Protein AF-A0A1B6CSG5-F1 (afdb_monomer_lite)

Structure (mmCIF, N/CA/C/O backbone):
data_AF-A0A1B6CSG5-F1
#
_entry.id   AF-A0A1B6CSG5-F1
#
loop_
_atom_site.group_PDB
_atom_site.id
_atom_site.type_symbol
_atom_site.label_atom_id
_atom_site.label_alt_id
_atom_site.label_comp_id
_atom_site.label_asym_id
_atom_site.label_entity_id
_atom_site.label_seq_id
_atom_site.pdbx_PDB_ins_code
_atom_site.Cartn_x
_atom_site.Cartn_y
_atom_site.Cartn_z
_atom_site.occupancy
_atom_site.B_iso_or_equiv
_atom_site.auth_seq_id
_atom_site.auth_comp_id
_atom_site.auth_asym_id
_atom_site.auth_atom_id
_atom_site.pdbx_PDB_model_num
ATOM 1 N N . LEU A 1 1 ? -42.924 -0.378 -16.165 1.00 35.53 1 LEU A N 1
ATOM 2 C CA . LEU A 1 1 ? -42.083 -1.586 -16.013 1.00 35.53 1 LEU A CA 1
ATOM 3 C C . LEU A 1 1 ? -40.912 -1.230 -15.110 1.00 35.53 1 LEU A C 1
ATOM 5 O O . LEU A 1 1 ? -39.925 -0.682 -15.576 1.00 35.53 1 LEU A O 1
ATOM 9 N N . LEU A 1 2 ? -41.091 -1.427 -13.805 1.00 28.72 2 LEU A N 1
ATOM 10 C CA . LEU A 1 2 ? -40.048 -1.271 -12.794 1.00 28.72 2 LEU A CA 1
ATOM 11 C C . LEU A 1 2 ? -39.555 -2.677 -12.466 1.00 28.72 2 LEU A C 1
ATOM 13 O O . LEU A 1 2 ? -40.340 -3.496 -11.995 1.00 28.72 2 LEU A O 1
ATOM 17 N N . VAL A 1 3 ? -38.291 -2.970 -12.762 1.00 35.72 3 VAL A N 1
ATOM 18 C CA . VAL A 1 3 ? -37.665 -4.233 -12.368 1.00 35.72 3 VAL A CA 1
ATOM 19 C C . VAL A 1 3 ? -36.902 -3.965 -11.077 1.00 35.72 3 VAL A C 1
ATOM 21 O O . VAL A 1 3 ? -35.859 -3.317 -11.080 1.00 35.72 3 VAL A O 1
ATOM 24 N N . GLN A 1 4 ? -37.469 -4.410 -9.960 1.00 33.00 4 GLN A N 1
ATOM 25 C CA . GLN A 1 4 ? -36.813 -4.403 -8.661 1.00 33.00 4 GLN A CA 1
ATOM 26 C C . GLN A 1 4 ? -35.891 -5.624 -8.589 1.00 33.00 4 GLN A C 1
ATOM 28 O O . GLN A 1 4 ? -36.368 -6.755 -8.558 1.00 33.00 4 GLN A O 1
ATOM 33 N N . MET A 1 5 ? -34.575 -5.407 -8.571 1.00 45.59 5 MET A N 1
ATOM 34 C CA . MET A 1 5 ? -33.601 -6.485 -8.378 1.00 45.59 5 MET A CA 1
ATOM 35 C C . MET A 1 5 ? -33.207 -6.546 -6.899 1.00 45.59 5 MET A C 1
ATOM 37 O O . MET A 1 5 ? -32.550 -5.646 -6.378 1.00 45.59 5 MET A O 1
ATOM 41 N N . ASN A 1 6 ? -33.651 -7.603 -6.219 1.00 34.75 6 ASN A N 1
ATOM 42 C CA . ASN A 1 6 ? -33.346 -7.900 -4.821 1.00 34.75 6 ASN A CA 1
ATOM 43 C C . ASN A 1 6 ? -31.957 -8.561 -4.736 1.00 34.75 6 ASN A C 1
ATOM 45 O O . ASN A 1 6 ? -31.802 -9.736 -5.063 1.00 34.75 6 ASN A O 1
ATOM 49 N N . PHE A 1 7 ? -30.934 -7.818 -4.311 1.00 46.41 7 PHE A N 1
ATOM 50 C CA . PHE A 1 7 ? -29.576 -8.343 -4.121 1.00 46.41 7 PHE A CA 1
ATOM 51 C C . PHE A 1 7 ? -29.396 -8.918 -2.713 1.00 46.41 7 PHE A C 1
ATOM 53 O O . PHE A 1 7 ? -28.775 -8.299 -1.855 1.00 46.41 7 PHE A O 1
ATOM 60 N N . HIS A 1 8 ? -29.931 -10.116 -2.474 1.00 41.53 8 HIS A N 1
ATOM 61 C CA . HIS A 1 8 ? -29.788 -10.802 -1.182 1.00 41.53 8 HIS A CA 1
ATOM 62 C C . HIS A 1 8 ? -28.780 -11.970 -1.186 1.00 41.53 8 HIS A C 1
ATOM 64 O O . HIS A 1 8 ? -28.766 -12.747 -0.237 1.00 41.53 8 HIS A O 1
ATOM 70 N N . PHE A 1 9 ? -27.932 -12.107 -2.219 1.00 41.53 9 PHE A N 1
ATOM 71 C CA . PHE A 1 9 ? -27.068 -13.293 -2.383 1.00 41.53 9 PHE A CA 1
ATOM 72 C C . PHE A 1 9 ? -25.567 -13.031 -2.635 1.00 41.53 9 PHE A C 1
ATOM 74 O O . PHE A 1 9 ? -24.808 -13.972 -2.823 1.00 41.53 9 PHE A O 1
ATOM 81 N N . LEU A 1 10 ? -25.073 -11.792 -2.595 1.00 38.72 10 LEU A N 1
ATOM 82 C CA . LEU A 1 10 ? -23.626 -11.548 -2.732 1.00 38.72 10 LEU A CA 1
ATOM 83 C C . LEU A 1 10 ? -22.976 -11.244 -1.381 1.00 38.72 10 LEU A C 1
ATOM 85 O O . LEU A 1 10 ? -22.528 -10.133 -1.121 1.00 38.72 10 LEU A O 1
ATOM 89 N N . THR A 1 11 ? -22.905 -12.261 -0.525 1.00 40.41 11 THR A N 1
ATOM 90 C CA . THR A 1 11 ? -21.871 -12.338 0.512 1.00 40.41 11 THR A CA 1
ATOM 91 C C . THR A 1 11 ? -20.804 -13.303 0.021 1.00 40.41 11 THR A C 1
ATOM 93 O O . THR A 1 11 ? -20.920 -14.517 0.176 1.00 40.41 11 THR A O 1
ATOM 96 N N . THR A 1 12 ? -19.771 -12.760 -0.613 1.00 43.88 12 THR A N 1
ATOM 97 C CA . THR A 1 12 ? -18.490 -13.445 -0.785 1.00 43.88 12 THR A CA 1
ATOM 98 C C . THR A 1 12 ? -17.978 -13.877 0.588 1.00 43.88 12 THR A C 1
ATOM 100 O O . THR A 1 12 ? -17.772 -13.032 1.459 1.00 43.88 12 THR A O 1
ATOM 103 N N . LEU A 1 13 ? -17.788 -15.184 0.778 1.00 38.72 13 LEU A N 1
ATOM 104 C CA . LEU A 1 13 ? -17.065 -15.754 1.913 1.00 38.72 13 LEU A CA 1
ATOM 105 C C . LEU A 1 13 ? -15.596 -15.325 1.810 1.00 38.72 13 LEU A C 1
ATOM 107 O O . LEU A 1 13 ? -14.777 -15.991 1.185 1.00 38.72 13 LEU A O 1
ATOM 111 N N . GLY A 1 14 ? -15.274 -14.167 2.380 1.00 38.78 14 GLY A N 1
ATOM 112 C CA . GLY A 1 14 ? -13.905 -13.839 2.745 1.00 38.78 14 GLY A CA 1
ATOM 113 C C . GLY A 1 14 ? -13.599 -14.553 4.052 1.00 38.78 14 GLY A C 1
ATOM 114 O O . GLY A 1 14 ? -14.113 -14.153 5.093 1.00 38.78 14 GLY A O 1
ATOM 115 N N . TYR A 1 15 ? -12.806 -15.618 4.000 1.00 40.53 15 TYR A N 1
ATOM 116 C CA . TYR A 1 15 ? -12.256 -16.232 5.202 1.00 40.53 15 TYR A CA 1
ATOM 117 C C . TYR A 1 15 ? -11.049 -15.399 5.659 1.00 40.53 15 TYR A C 1
ATOM 119 O O . TYR A 1 15 ? -10.082 -15.287 4.903 1.00 40.53 15 TYR A O 1
ATOM 127 N N . PRO A 1 16 ? -11.063 -14.788 6.858 1.00 37.50 16 PRO A N 1
ATOM 128 C CA . PRO A 1 16 ? -9.822 -14.398 7.503 1.00 37.50 16 PRO A CA 1
ATOM 129 C C . PRO A 1 16 ? -9.123 -15.682 7.964 1.00 37.50 16 PRO A C 1
ATOM 131 O O . PRO A 1 16 ? -9.699 -16.461 8.719 1.00 37.50 16 PRO A O 1
ATOM 134 N N . PHE A 1 17 ? -7.895 -15.922 7.504 1.00 38.97 17 PHE A N 1
ATOM 135 C CA . PHE A 1 17 ? -7.053 -16.971 8.072 1.00 38.97 17 PHE A CA 1
ATOM 136 C C . PHE A 1 17 ? -6.681 -16.556 9.500 1.00 38.97 17 PHE A C 1
ATOM 138 O O . PHE A 1 17 ? -5.782 -15.744 9.707 1.00 38.97 17 PHE A O 1
ATOM 145 N N . THR A 1 18 ? -7.415 -17.060 10.489 1.00 40.53 18 THR A N 1
ATOM 146 C CA . THR A 1 18 ? -6.932 -17.138 11.867 1.00 40.53 18 THR A CA 1
ATOM 147 C C . THR A 1 18 ? -6.253 -18.490 12.007 1.00 40.53 18 THR A C 1
ATOM 149 O O . THR A 1 18 ? -6.879 -19.520 11.766 1.00 40.53 18 THR A O 1
ATOM 152 N N . SER A 1 19 ? -4.957 -18.479 12.307 1.00 39.97 19 SER A N 1
ATOM 153 C CA . SER A 1 19 ? -4.165 -19.687 12.519 1.00 39.97 19 SER A CA 1
ATOM 154 C C . SER A 1 19 ? -4.635 -20.394 13.789 1.00 39.97 19 SER A C 1
ATOM 156 O O . SER A 1 19 ? -4.149 -20.084 14.872 1.00 39.97 19 SER A O 1
ATOM 158 N N . ASP A 1 20 ? -5.583 -21.316 13.649 1.00 37.84 20 ASP A N 1
ATOM 159 C CA . ASP A 1 20 ? -5.801 -22.372 14.630 1.00 37.84 20 ASP A CA 1
ATOM 160 C C . ASP A 1 20 ? -5.019 -23.605 14.160 1.00 37.84 20 ASP A C 1
ATOM 162 O O . ASP A 1 20 ? -5.112 -24.021 13.002 1.00 37.84 20 ASP A O 1
ATOM 166 N N . ASP A 1 21 ? -4.189 -24.131 15.057 1.00 46.88 21 ASP A N 1
ATOM 167 C CA . ASP A 1 21 ? -3.238 -25.212 14.821 1.00 46.88 21 ASP A CA 1
ATOM 168 C C . ASP A 1 21 ? -3.921 -26.478 14.275 1.00 46.88 21 ASP A C 1
ATOM 170 O O . ASP A 1 21 ? -4.567 -27.227 15.010 1.00 46.88 21 ASP A O 1
ATOM 174 N N . VAL A 1 22 ? -3.728 -26.760 12.986 1.00 39.44 22 VAL A N 1
ATOM 175 C CA . VAL A 1 22 ? -4.017 -28.069 12.389 1.00 39.44 22 VAL A CA 1
ATOM 176 C C . VAL A 1 22 ? -2.709 -28.618 11.841 1.00 39.44 22 VAL A C 1
ATOM 178 O O . VAL A 1 22 ? -2.184 -28.151 10.831 1.00 39.44 22 VAL A O 1
ATOM 181 N N . SER A 1 23 ? -2.151 -29.598 12.552 1.00 46.47 23 SER A N 1
ATOM 182 C CA . SER A 1 23 ? -1.116 -30.459 11.997 1.00 46.47 23 SER A CA 1
ATOM 183 C C . SER A 1 23 ? -1.763 -31.337 10.939 1.00 46.47 23 SER A C 1
ATOM 185 O O . SER A 1 23 ? -2.608 -32.156 11.292 1.00 46.47 23 SER A O 1
ATOM 187 N N . ASP A 1 24 ? -1.348 -31.218 9.683 1.00 36.56 24 ASP A N 1
ATOM 188 C CA . ASP A 1 24 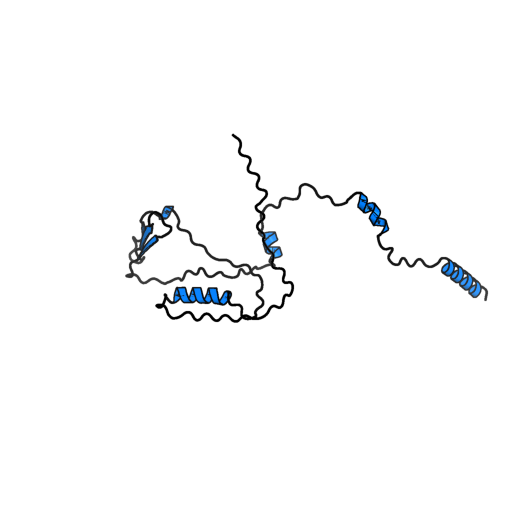? -1.630 -32.267 8.714 1.00 36.56 24 ASP A CA 1
ATOM 189 C C . ASP A 1 24 ? -0.433 -32.554 7.813 1.00 36.56 24 ASP A C 1
ATOM 191 O O . ASP A 1 24 ? 0.388 -31.693 7.485 1.00 36.56 24 ASP A O 1
ATOM 195 N N . ASN A 1 25 ? -0.314 -33.851 7.553 1.00 38.84 25 ASN A N 1
ATOM 196 C CA . ASN A 1 25 ? 0.838 -34.568 7.045 1.00 38.84 25 ASN A CA 1
ATOM 197 C C . ASN A 1 25 ? 1.275 -34.140 5.641 1.00 38.84 25 ASN A C 1
ATOM 199 O O . ASN A 1 25 ? 0.495 -33.722 4.793 1.00 38.84 25 ASN A O 1
ATOM 203 N N . SER A 1 26 ? 2.571 -34.333 5.422 1.00 45.62 26 SER A N 1
ATOM 204 C CA . SER A 1 26 ? 3.298 -34.203 4.167 1.00 45.62 26 SER A CA 1
ATOM 205 C C . SER A 1 26 ? 2.710 -35.034 3.026 1.00 45.62 26 SER A C 1
ATOM 207 O O . SER A 1 26 ? 2.671 -36.255 3.150 1.00 45.62 26 SER A O 1
ATOM 209 N N . ASP A 1 27 ? 2.477 -34.397 1.879 1.00 33.94 27 ASP A N 1
ATOM 210 C CA . ASP A 1 27 ? 2.539 -35.054 0.574 1.00 33.94 27 ASP A CA 1
ATOM 211 C C . ASP A 1 27 ? 3.531 -34.301 -0.323 1.00 33.94 27 ASP A C 1
ATOM 213 O O . ASP A 1 27 ? 3.379 -33.123 -0.645 1.00 33.94 27 ASP A O 1
ATOM 217 N N . ASN A 1 28 ? 4.614 -34.997 -0.664 1.00 39.28 28 ASN A N 1
ATOM 218 C CA . ASN A 1 28 ? 5.749 -34.504 -1.431 1.00 39.28 28 ASN A CA 1
ATOM 219 C C . ASN A 1 28 ? 5.482 -34.732 -2.928 1.00 39.28 28 ASN A C 1
ATOM 221 O O . ASN A 1 28 ? 5.737 -35.823 -3.437 1.00 39.28 28 ASN A O 1
ATOM 225 N N . TYR A 1 29 ? 4.965 -33.723 -3.633 1.00 32.22 29 TYR A N 1
ATOM 226 C CA . TYR A 1 29 ? 4.857 -33.738 -5.095 1.00 32.22 29 TYR A CA 1
ATOM 227 C C . TYR A 1 29 ? 6.032 -32.969 -5.708 1.00 32.22 29 TYR A C 1
ATOM 229 O O . TYR A 1 29 ? 6.059 -31.742 -5.718 1.00 32.22 29 TYR A O 1
ATOM 237 N N . SER A 1 30 ? 7.025 -33.703 -6.214 1.00 36.91 30 SER A N 1
ATOM 238 C CA . SER A 1 30 ? 8.034 -33.164 -7.133 1.00 36.91 30 SER A CA 1
ATOM 239 C C . SER A 1 30 ? 7.513 -33.267 -8.564 1.00 36.91 30 SER A C 1
ATOM 241 O O . SER A 1 30 ? 7.441 -34.366 -9.112 1.00 36.91 30 SER A O 1
ATOM 243 N N . GLU A 1 31 ? 7.181 -32.136 -9.184 1.00 35.88 31 GLU A N 1
ATOM 244 C CA . GLU A 1 31 ? 6.983 -32.061 -10.633 1.00 35.88 31 GLU A CA 1
ATOM 245 C C . GLU A 1 31 ? 8.307 -31.688 -11.311 1.00 35.88 31 GLU A C 1
ATOM 247 O O . GLU A 1 31 ? 8.771 -30.551 -11.255 1.00 35.88 31 GLU A O 1
ATOM 252 N N . ASN A 1 32 ? 8.930 -32.674 -11.959 1.00 42.19 32 ASN A N 1
ATOM 253 C CA . ASN A 1 32 ? 10.021 -32.453 -12.903 1.00 42.19 32 ASN A CA 1
ATOM 254 C C . ASN A 1 32 ? 9.423 -31.992 -14.240 1.00 42.19 32 ASN A C 1
ATOM 256 O O . ASN A 1 32 ? 8.924 -32.821 -15.001 1.00 42.19 32 ASN A O 1
ATOM 260 N N . TYR A 1 33 ? 9.499 -30.696 -14.548 1.00 37.94 33 TYR A N 1
ATOM 261 C CA . TYR A 1 33 ? 9.205 -30.201 -15.893 1.00 37.94 33 TYR A CA 1
ATOM 262 C C . TYR A 1 33 ? 10.464 -30.242 -16.763 1.00 37.94 33 TYR A C 1
ATOM 264 O O . TYR A 1 33 ? 11.466 -29.584 -16.488 1.00 37.94 33 TYR A O 1
ATOM 272 N N . SER A 1 34 ? 10.398 -31.073 -17.803 1.00 45.84 34 SER A N 1
ATOM 273 C CA . SER A 1 34 ? 11.425 -31.224 -18.828 1.00 45.84 34 SER A CA 1
ATOM 274 C C . SER A 1 34 ? 11.478 -30.024 -19.779 1.00 45.84 34 SER A C 1
ATOM 276 O O . SER A 1 34 ? 10.457 -29.566 -20.282 1.00 45.84 34 SER A O 1
ATOM 278 N N . ASP A 1 35 ? 12.719 -29.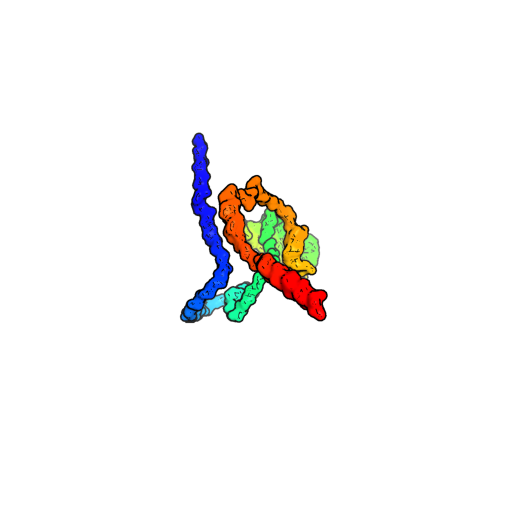593 -19.996 1.00 49.00 35 ASP A N 1
ATOM 279 C CA . ASP A 1 35 ? 13.332 -28.782 -21.056 1.00 49.00 35 ASP A CA 1
ATOM 280 C C . ASP A 1 35 ? 12.424 -28.256 -22.193 1.00 49.00 35 ASP A C 1
ATOM 282 O O . ASP A 1 35 ? 11.977 -28.993 -23.076 1.00 49.00 35 ASP A O 1
ATOM 286 N N . GLY A 1 36 ? 12.232 -26.934 -22.198 1.00 46.72 36 GLY A N 1
ATOM 287 C CA . GLY A 1 36 ? 11.757 -26.129 -23.324 1.00 46.72 36 GLY A CA 1
ATOM 288 C C . GLY A 1 36 ? 12.795 -25.045 -23.673 1.00 46.72 36 GLY A C 1
ATOM 289 O O . GLY A 1 36 ? 13.689 -24.784 -22.868 1.00 46.72 36 GLY A O 1
ATOM 290 N N . PRO A 1 37 ? 12.723 -24.422 -24.865 1.00 50.31 37 PRO A N 1
ATOM 291 C CA . PRO A 1 37 ? 13.779 -23.540 -25.367 1.00 50.31 37 PRO A CA 1
ATOM 292 C C . PRO A 1 37 ? 14.006 -22.331 -24.441 1.00 50.31 37 PRO A C 1
ATOM 294 O O . PRO A 1 37 ? 13.042 -21.848 -23.848 1.00 50.31 37 PRO A O 1
ATOM 297 N N . PRO A 1 38 ? 15.248 -21.814 -24.321 1.00 47.53 38 PRO A N 1
ATOM 298 C CA . PRO A 1 38 ? 15.590 -20.837 -23.292 1.00 47.53 38 PRO A CA 1
ATOM 299 C C . PRO A 1 38 ? 14.843 -19.516 -23.517 1.00 47.53 38 PRO A C 1
ATOM 301 O O . PRO A 1 38 ? 15.075 -18.814 -24.503 1.00 47.53 38 PRO A O 1
ATOM 304 N N . GLU A 1 39 ? 13.942 -19.184 -22.591 1.00 54.44 39 GLU A N 1
ATOM 305 C CA . GLU A 1 39 ? 13.327 -17.861 -22.484 1.00 54.44 39 GLU A CA 1
ATOM 306 C C . GLU A 1 39 ? 14.370 -16.794 -22.097 1.00 54.44 39 GLU A C 1
ATOM 308 O O . GLU A 1 39 ? 15.401 -17.106 -21.497 1.00 54.44 39 GLU A O 1
ATOM 313 N N . PRO A 1 40 ? 14.137 -15.514 -22.442 1.00 57.72 40 PRO A N 1
ATOM 314 C CA . PRO A 1 40 ? 15.079 -14.437 -22.168 1.00 57.72 40 PRO A CA 1
ATOM 315 C C . PRO A 1 40 ? 15.356 -14.291 -20.664 1.00 57.72 40 PRO A C 1
ATOM 317 O O . PRO A 1 40 ? 14.446 -14.182 -19.840 1.00 57.72 40 PRO A O 1
ATOM 320 N N . THR A 1 41 ? 16.644 -14.201 -20.332 1.00 60.09 41 THR A N 1
ATOM 321 C CA . THR A 1 41 ? 17.227 -14.282 -18.982 1.00 60.09 41 THR A CA 1
ATOM 322 C C . THR A 1 41 ? 16.580 -13.349 -17.952 1.00 60.09 41 THR A C 1
ATOM 324 O O . THR A 1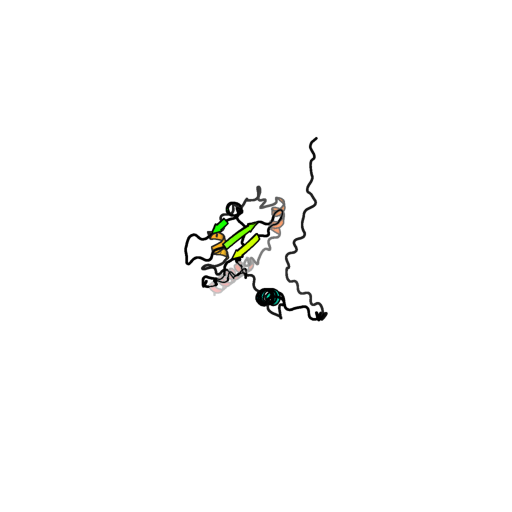 41 ? 16.497 -13.691 -16.779 1.00 60.09 41 THR A O 1
ATOM 327 N N . ILE A 1 42 ? 16.075 -12.187 -18.382 1.00 59.72 42 ILE A N 1
ATOM 328 C CA . ILE A 1 42 ? 15.455 -11.172 -17.512 1.00 59.72 42 ILE A CA 1
ATOM 329 C C . ILE A 1 42 ? 14.062 -11.609 -17.043 1.00 59.72 42 ILE A C 1
ATOM 331 O O . ILE A 1 42 ? 13.729 -11.454 -15.869 1.00 59.72 42 ILE A O 1
ATOM 335 N N . ALA A 1 43 ? 13.248 -12.174 -17.940 1.00 58.97 43 ALA A N 1
ATOM 336 C CA . ALA A 1 43 ? 11.921 -12.678 -17.588 1.00 58.97 43 ALA A CA 1
ATOM 337 C C . ALA A 1 43 ? 12.044 -13.856 -16.619 1.00 58.97 43 ALA A C 1
ATOM 339 O O . ALA A 1 43 ? 11.309 -13.933 -15.639 1.00 58.97 43 ALA A O 1
ATOM 340 N N . GLN A 1 44 ? 13.050 -14.702 -16.843 1.00 58.47 44 GLN A N 1
ATOM 341 C CA . GLN A 1 44 ? 13.380 -15.823 -15.976 1.00 58.47 44 GLN A CA 1
ATOM 342 C C . GLN A 1 44 ? 13.900 -15.358 -14.609 1.00 58.47 44 GLN A C 1
ATOM 344 O O . GLN A 1 44 ? 13.528 -15.931 -13.594 1.00 58.47 44 GLN A O 1
ATOM 349 N N . GLU A 1 45 ? 14.692 -14.286 -14.540 1.00 60.44 45 GLU A N 1
ATOM 350 C CA . GLU A 1 45 ? 15.176 -13.734 -13.269 1.00 60.44 45 GLU A CA 1
ATOM 351 C C . GLU A 1 45 ? 14.055 -13.072 -12.452 1.00 60.44 45 GLU A C 1
ATOM 353 O O . GLU A 1 45 ? 13.985 -13.252 -11.235 1.00 60.44 45 GLU A O 1
ATOM 358 N N . VAL A 1 46 ? 13.144 -12.350 -13.113 1.00 64.62 46 VAL A N 1
ATOM 359 C CA . VAL A 1 46 ? 11.953 -11.764 -12.477 1.00 64.62 46 VAL A CA 1
ATOM 360 C C . VAL A 1 46 ? 11.003 -12.863 -12.013 1.00 64.62 46 VAL A C 1
ATOM 362 O O . VAL A 1 46 ? 10.586 -12.847 -10.859 1.00 64.62 46 VAL A O 1
ATOM 365 N N . HIS A 1 47 ? 10.715 -13.847 -12.867 1.00 64.25 47 HIS A N 1
ATOM 366 C CA . HIS A 1 47 ? 9.913 -15.018 -12.525 1.00 64.25 47 HIS A CA 1
ATOM 367 C C . HIS A 1 47 ? 10.533 -15.747 -11.329 1.00 64.25 47 HIS A C 1
ATOM 369 O O . HIS A 1 47 ? 9.898 -15.885 -10.294 1.00 64.25 47 HIS A O 1
ATOM 375 N N . ASN A 1 48 ? 11.813 -16.103 -11.385 1.00 65.31 48 ASN A N 1
ATOM 376 C CA . ASN A 1 48 ? 12.479 -16.812 -10.293 1.00 65.31 48 ASN A CA 1
ATOM 377 C C . ASN A 1 48 ? 12.500 -16.006 -8.987 1.00 65.31 48 ASN A C 1
ATOM 379 O O . ASN A 1 48 ? 12.320 -16.599 -7.929 1.00 65.31 48 ASN A O 1
ATOM 383 N N . LYS A 1 49 ? 12.641 -14.672 -9.029 1.00 65.75 49 LYS A N 1
ATOM 384 C CA . LYS A 1 49 ? 12.516 -13.816 -7.832 1.00 65.75 49 LYS A CA 1
ATOM 385 C C . LYS A 1 49 ? 11.089 -13.800 -7.284 1.00 65.75 49 LYS A C 1
ATOM 387 O O . LYS A 1 49 ? 10.904 -13.934 -6.079 1.00 65.75 49 LYS A O 1
ATOM 392 N N . VAL A 1 50 ? 10.082 -13.695 -8.151 1.00 63.66 50 VAL A N 1
ATOM 393 C CA . VAL A 1 50 ? 8.664 -13.723 -7.759 1.00 63.66 50 VAL A CA 1
ATOM 394 C C . VAL A 1 50 ? 8.288 -15.084 -7.164 1.00 63.66 50 VAL A C 1
ATOM 396 O O . VAL A 1 50 ? 7.689 -15.135 -6.095 1.00 63.66 50 VAL A O 1
ATOM 399 N N . PHE A 1 51 ? 8.692 -16.190 -7.790 1.00 61.44 51 PHE A N 1
ATOM 400 C CA . PHE A 1 51 ? 8.411 -17.545 -7.307 1.00 61.44 51 PHE A CA 1
ATOM 401 C C . PHE A 1 51 ? 9.246 -17.927 -6.076 1.00 61.44 51 PHE A C 1
ATOM 403 O O . PHE A 1 51 ? 8.745 -18.640 -5.208 1.00 61.44 51 PHE A O 1
ATOM 410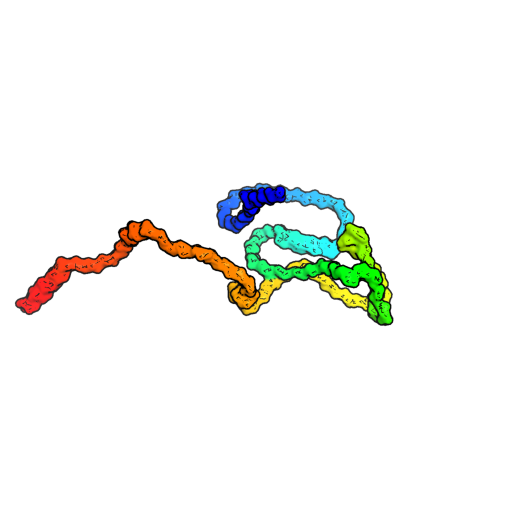 N N . ALA A 1 52 ? 10.465 -17.399 -5.919 1.00 62.34 52 ALA A N 1
ATOM 411 C CA . ALA A 1 52 ? 11.240 -17.546 -4.684 1.00 62.34 52 ALA A CA 1
ATOM 412 C C . ALA A 1 52 ? 10.548 -16.893 -3.476 1.00 62.34 52 ALA A C 1
ATOM 414 O O . ALA A 1 52 ? 10.674 -17.395 -2.363 1.00 62.34 52 ALA A O 1
ATOM 415 N N . HIS A 1 53 ? 9.773 -15.822 -3.683 1.00 59.66 53 HIS A N 1
ATOM 416 C CA . HIS A 1 53 ? 8.929 -15.244 -2.632 1.00 59.66 53 HIS A CA 1
ATOM 417 C C . HIS A 1 53 ? 7.678 -16.082 -2.311 1.00 59.66 53 HIS A C 1
ATOM 419 O O . HIS A 1 53 ? 7.099 -15.908 -1.241 1.00 59.66 53 HIS A O 1
ATOM 425 N N . VAL A 1 54 ? 7.264 -16.993 -3.200 1.00 62.81 54 VAL A N 1
ATOM 426 C CA . VAL A 1 54 ? 6.093 -17.875 -3.017 1.00 62.81 54 VAL A CA 1
ATOM 427 C C . VAL A 1 54 ? 6.483 -19.215 -2.374 1.00 62.81 54 VAL A C 1
ATOM 429 O O . VAL A 1 54 ? 5.707 -19.789 -1.612 1.00 62.81 54 VAL A O 1
ATOM 432 N N . LEU A 1 55 ? 7.700 -19.705 -2.624 1.00 65.56 55 LEU A N 1
ATOM 433 C CA . LEU A 1 55 ? 8.232 -20.942 -2.045 1.00 65.56 55 LEU A CA 1
ATOM 434 C C . LEU A 1 55 ? 8.833 -20.679 -0.651 1.00 65.56 55 LEU A C 1
ATOM 436 O O . LEU A 1 55 ? 10.039 -20.508 -0.483 1.00 65.56 55 LEU A O 1
ATOM 440 N N . LEU A 1 56 ? 7.981 -20.635 0.374 1.00 62.69 56 LEU A N 1
ATOM 441 C CA . LEU A 1 56 ? 8.395 -20.398 1.762 1.00 62.69 56 LEU A CA 1
ATOM 442 C C . LEU A 1 56 ? 9.042 -21.647 2.385 1.00 62.69 56 LEU A C 1
ATOM 444 O O . LEU A 1 56 ? 8.369 -22.576 2.829 1.00 62.69 56 LEU A O 1
ATOM 448 N N . ASN A 1 57 ? 10.371 -21.644 2.495 1.00 58.72 57 ASN A N 1
ATOM 449 C CA . ASN A 1 57 ? 11.103 -22.597 3.328 1.00 58.72 57 ASN A CA 1
ATOM 450 C C . ASN A 1 57 ? 11.045 -22.153 4.802 1.00 58.72 57 ASN A C 1
ATOM 452 O O . ASN A 1 57 ? 11.868 -21.348 5.223 1.00 58.72 57 ASN A O 1
ATOM 456 N N . ARG A 1 58 ? 10.058 -22.642 5.573 1.00 64.00 58 ARG A N 1
ATOM 457 C CA . ARG A 1 58 ? 9.923 -22.484 7.045 1.00 64.00 58 ARG A CA 1
ATOM 458 C C . ARG A 1 58 ? 10.361 -21.119 7.621 1.00 64.00 58 ARG A C 1
ATOM 460 O O . ARG A 1 58 ? 11.034 -21.059 8.648 1.00 64.00 58 ARG A O 1
ATOM 467 N N . THR A 1 59 ? 9.961 -20.019 6.996 1.00 69.25 59 THR A N 1
ATOM 468 C CA . THR A 1 59 ? 10.062 -18.675 7.578 1.00 69.25 59 THR A CA 1
ATOM 469 C C . THR A 1 59 ? 8.669 -18.185 7.941 1.00 69.25 59 THR A C 1
ATOM 471 O O . THR A 1 59 ? 7.689 -18.567 7.308 1.00 69.25 59 THR A O 1
ATOM 474 N N . ASN A 1 60 ? 8.570 -17.383 9.001 1.00 75.94 60 ASN A N 1
ATOM 475 C CA . ASN A 1 60 ? 7.310 -16.793 9.440 1.00 75.94 60 ASN A CA 1
ATOM 476 C C . ASN A 1 60 ? 7.195 -15.405 8.781 1.00 75.94 60 ASN A C 1
ATOM 478 O O . ASN A 1 60 ? 7.882 -14.484 9.233 1.00 75.94 60 ASN A O 1
ATOM 482 N N . PRO A 1 61 ? 6.441 -15.243 7.677 1.00 77.62 61 PRO A N 1
ATOM 483 C CA . PRO A 1 61 ? 6.335 -13.954 7.004 1.00 77.62 61 PRO A CA 1
ATOM 484 C C . PRO A 1 61 ? 5.626 -12.941 7.909 1.00 77.62 61 PRO A C 1
ATOM 486 O O . PRO A 1 61 ? 4.580 -13.229 8.491 1.00 77.62 61 PRO A O 1
ATOM 489 N N . GLN A 1 62 ? 6.192 -11.740 8.024 1.00 83.88 62 GLN A N 1
ATOM 490 C CA . GLN A 1 62 ? 5.574 -10.627 8.739 1.00 83.88 62 GLN A CA 1
ATOM 491 C C . GLN A 1 62 ? 4.768 -9.769 7.750 1.00 83.88 62 GLN A C 1
ATOM 493 O O . GLN A 1 62 ? 5.238 -9.547 6.634 1.00 83.88 62 GLN A O 1
ATOM 498 N N . PRO A 1 63 ? 3.576 -9.263 8.119 1.00 86.25 63 PRO A N 1
ATOM 499 C CA . PRO A 1 63 ? 2.847 -8.328 7.269 1.00 86.25 63 PRO A CA 1
ATOM 500 C C . PRO A 1 63 ? 3.635 -7.023 7.088 1.00 86.25 63 PRO A C 1
ATOM 502 O O . PRO A 1 63 ? 4.023 -6.389 8.073 1.00 86.25 63 PRO A O 1
ATOM 505 N N . CYS A 1 64 ? 3.809 -6.605 5.837 1.00 87.44 64 CYS A N 1
ATOM 506 C CA . CYS A 1 64 ? 4.402 -5.330 5.440 1.00 87.44 64 CYS A CA 1
ATOM 507 C C . CYS A 1 64 ? 3.579 -4.679 4.317 1.00 87.44 64 CYS A C 1
ATOM 509 O O . CYS A 1 64 ? 2.838 -5.355 3.598 1.00 87.44 64 CYS A O 1
ATOM 511 N N . ASP A 1 65 ? 3.695 -3.357 4.191 1.00 90.44 65 ASP A N 1
ATOM 512 C CA . ASP A 1 65 ? 3.076 -2.605 3.102 1.00 90.44 65 ASP A CA 1
ATOM 513 C C . ASP A 1 65 ? 4.091 -2.498 1.949 1.00 90.44 65 ASP A C 1
ATOM 515 O O . ASP A 1 65 ? 5.241 -2.104 2.153 1.00 90.44 65 ASP A O 1
ATOM 519 N N . MET A 1 66 ? 3.667 -2.865 0.738 1.00 91.69 66 MET A N 1
ATOM 520 C CA . MET A 1 66 ? 4.500 -2.873 -0.469 1.00 91.69 66 MET A CA 1
ATOM 521 C C . MET A 1 66 ? 3.960 -1.859 -1.480 1.00 91.69 66 MET A C 1
ATOM 523 O O . MET A 1 66 ? 2.749 -1.788 -1.708 1.00 91.69 66 MET A O 1
ATOM 527 N N . GLU A 1 67 ? 4.851 -1.105 -2.115 1.00 92.19 67 GLU A N 1
ATOM 528 C CA . GLU A 1 67 ? 4.537 -0.148 -3.176 1.00 92.19 67 GLU A CA 1
ATOM 529 C C . GLU A 1 67 ? 5.102 -0.634 -4.514 1.00 92.19 67 GLU A C 1
ATOM 531 O O . GLU A 1 67 ? 6.209 -1.172 -4.587 1.00 92.19 67 GLU A O 1
ATOM 536 N N . VAL A 1 68 ? 4.322 -0.470 -5.584 1.00 94.12 68 VAL A N 1
ATOM 537 C CA . VAL A 1 68 ? 4.707 -0.856 -6.943 1.00 94.12 68 VAL A CA 1
ATOM 538 C C . VAL A 1 68 ? 4.191 0.164 -7.950 1.00 94.12 68 VAL A C 1
ATOM 540 O O . VAL A 1 68 ? 3.040 0.602 -7.878 1.00 94.12 68 VAL A O 1
ATOM 543 N N . ASP A 1 69 ? 5.041 0.506 -8.914 1.00 91.31 69 ASP A N 1
ATOM 544 C CA . ASP A 1 69 ? 4.688 1.403 -10.006 1.00 91.31 69 ASP A CA 1
ATOM 545 C C . ASP A 1 69 ? 3.909 0.661 -11.096 1.00 91.31 69 ASP A C 1
ATOM 547 O O . ASP A 1 69 ? 4.318 -0.394 -11.590 1.00 91.31 69 ASP A O 1
ATOM 551 N N . LEU A 1 70 ? 2.778 1.240 -11.503 1.00 91.12 70 LEU A N 1
ATOM 552 C CA . LEU A 1 70 ? 1.946 0.723 -12.586 1.00 91.12 70 LEU A CA 1
ATOM 553 C C . LEU A 1 70 ? 1.983 1.669 -13.784 1.00 91.12 70 LEU A C 1
ATOM 555 O O . LEU A 1 70 ? 1.767 2.874 -13.656 1.00 91.12 70 LEU A O 1
ATOM 559 N N . TYR A 1 71 ? 2.178 1.105 -14.974 1.00 87.50 71 TYR A N 1
ATOM 560 C CA . TYR A 1 71 ? 2.237 1.864 -16.219 1.00 87.50 71 TYR A CA 1
ATOM 561 C C . TYR A 1 71 ? 0.972 1.657 -17.047 1.00 87.50 71 TYR A C 1
ATOM 563 O O . TYR A 1 71 ? 0.514 0.534 -17.262 1.00 87.50 71 TYR A O 1
ATOM 571 N N . ARG A 1 72 ? 0.415 2.760 -17.554 1.00 87.25 72 ARG A N 1
ATOM 572 C CA . ARG A 1 72 ? -0.737 2.751 -18.457 1.00 87.25 72 ARG A CA 1
ATOM 573 C C . ARG A 1 72 ? -0.459 3.628 -19.667 1.00 87.25 72 ARG A C 1
ATOM 575 O O . ARG A 1 72 ? 0.049 4.737 -19.541 1.00 87.25 72 ARG A O 1
ATOM 582 N N . ILE A 1 73 ? -0.853 3.143 -20.840 1.00 81.19 73 ILE A N 1
ATOM 583 C CA . ILE A 1 73 ? -0.751 3.893 -22.093 1.00 81.19 73 ILE A CA 1
ATOM 584 C C . ILE A 1 73 ? -1.684 5.112 -22.035 1.00 81.19 73 ILE A C 1
ATOM 586 O O . ILE A 1 73 ? -2.883 4.974 -21.778 1.00 81.19 73 ILE A O 1
ATOM 590 N N . GLN A 1 74 ? -1.138 6.300 -22.297 1.00 81.25 74 GLN A N 1
ATOM 591 C CA . GLN A 1 74 ? -1.897 7.549 -22.347 1.00 81.25 74 GLN A CA 1
ATOM 592 C C . GLN A 1 74 ? -2.499 7.760 -23.753 1.00 81.25 74 GLN A C 1
ATOM 594 O O . GLN A 1 74 ? -1.758 7.714 -24.738 1.00 81.25 74 GLN A O 1
ATOM 599 N N . PRO A 1 75 ? -3.817 8.012 -23.882 1.00 70.00 75 PRO A N 1
ATOM 600 C CA . PRO A 1 75 ? -4.493 8.089 -25.181 1.00 70.00 75 PRO A CA 1
ATOM 601 C C . PRO A 1 75 ? -4.076 9.299 -26.029 1.00 70.00 75 PRO A C 1
ATOM 603 O O . PRO A 1 75 ? -4.092 9.223 -27.252 1.00 70.00 75 PRO A O 1
ATOM 606 N N . GLU A 1 76 ? -3.637 10.401 -25.417 1.00 66.00 76 GLU A N 1
ATOM 607 C CA . GLU A 1 76 ? -3.180 11.593 -26.155 1.00 66.00 76 GLU A CA 1
ATOM 608 C C . GLU A 1 76 ? -1.911 11.327 -26.985 1.00 66.00 76 GLU A C 1
ATOM 610 O O . GLU A 1 76 ? -1.724 11.923 -28.045 1.00 66.00 76 GLU A O 1
ATOM 615 N N . ASN A 1 77 ? -1.106 10.343 -26.571 1.00 59.50 77 ASN A N 1
ATOM 616 C CA . ASN A 1 77 ? 0.116 9.910 -27.250 1.00 59.50 77 ASN A CA 1
ATOM 617 C C . ASN A 1 77 ? -0.118 8.726 -28.212 1.00 59.50 77 ASN A C 1
ATOM 619 O O . ASN A 1 77 ? 0.840 8.181 -28.754 1.00 59.50 77 ASN A O 1
ATOM 623 N N . GLN A 1 78 ? -1.373 8.307 -28.442 1.00 57.53 78 GLN A N 1
ATOM 624 C CA . GLN A 1 78 ? -1.702 7.204 -29.365 1.00 57.53 78 GLN A CA 1
ATOM 625 C C . GLN A 1 78 ? -1.565 7.567 -30.845 1.00 57.53 78 GLN A C 1
ATOM 627 O O . GLN A 1 78 ? -1.656 6.682 -31.701 1.00 57.53 78 GLN A O 1
ATOM 632 N N . ARG A 1 79 ? -1.373 8.849 -31.172 1.00 59.19 79 ARG A N 1
ATOM 633 C CA . ARG A 1 79 ? -1.052 9.251 -32.541 1.00 59.19 79 ARG A CA 1
ATOM 634 C C . ARG A 1 79 ? 0.378 8.824 -32.834 1.00 59.19 79 ARG A C 1
ATOM 636 O O . ARG A 1 79 ? 1.260 9.103 -32.028 1.00 59.19 79 ARG A O 1
ATOM 643 N N . ASN A 1 80 ? 0.582 8.182 -33.986 1.00 61.28 80 ASN A N 1
ATOM 644 C CA . ASN A 1 80 ? 1.899 7.832 -34.513 1.00 61.28 80 ASN A CA 1
ATOM 645 C C . ASN A 1 80 ? 2.826 9.041 -34.367 1.00 61.28 80 ASN A C 1
ATOM 647 O O . ASN A 1 80 ? 2.688 10.028 -35.091 1.00 61.28 80 ASN A O 1
ATOM 651 N N . SER A 1 81 ? 3.707 8.991 -33.376 1.00 62.16 81 SER A N 1
ATOM 652 C CA . SER A 1 81 ? 4.587 10.098 -33.040 1.00 62.16 81 SER A CA 1
ATOM 653 C C . SER A 1 81 ? 6.006 9.673 -33.363 1.00 62.16 81 SER A C 1
ATOM 655 O O . SER A 1 81 ? 6.465 8.602 -32.967 1.00 62.16 81 SER A O 1
ATOM 657 N N . ILE A 1 82 ? 6.672 10.508 -34.156 1.00 64.81 82 ILE A N 1
ATOM 658 C CA . ILE A 1 82 ? 8.106 10.425 -34.387 1.00 64.81 82 ILE A CA 1
ATOM 659 C C . ILE A 1 82 ? 8.718 11.437 -33.437 1.00 64.81 82 ILE A C 1
ATOM 661 O O . ILE A 1 82 ? 8.503 12.642 -33.578 1.00 64.81 82 ILE A O 1
ATOM 665 N N . ALA A 1 83 ? 9.461 10.950 -32.458 1.00 65.88 83 ALA A N 1
ATOM 666 C CA . ALA A 1 83 ? 10.152 11.807 -31.517 1.00 65.88 83 ALA A CA 1
ATOM 667 C C . ALA A 1 83 ? 11.646 11.790 -31.825 1.00 65.88 83 ALA A C 1
ATOM 669 O O . ALA A 1 83 ? 12.356 10.892 -31.383 1.00 65.88 83 ALA A O 1
ATOM 670 N N . SER A 1 84 ? 12.103 12.790 -32.584 1.00 61.44 84 SER A N 1
ATOM 671 C CA . SER A 1 84 ? 13.475 13.324 -32.531 1.00 61.44 84 SER A CA 1
ATOM 672 C C . SER A 1 84 ? 13.692 14.379 -33.625 1.00 61.44 84 SER A C 1
ATOM 674 O O . SER A 1 84 ? 13.737 14.043 -34.807 1.00 61.44 84 SER A O 1
ATOM 676 N N . SER A 1 85 ? 13.894 15.639 -33.231 1.00 57.75 85 SER A N 1
ATOM 677 C CA . SER A 1 85 ? 14.540 16.673 -34.061 1.00 57.75 85 SER A CA 1
ATOM 678 C C . SER A 1 85 ? 16.017 16.884 -33.693 1.00 57.75 85 SER A C 1
ATOM 680 O O . SER A 1 85 ? 16.717 17.619 -34.380 1.00 57.75 85 SER A O 1
ATOM 682 N N . ASP A 1 86 ? 16.485 16.262 -32.603 1.00 66.44 86 ASP A N 1
ATOM 683 C CA . ASP A 1 86 ? 17.814 16.486 -32.029 1.00 66.44 86 ASP A CA 1
ATOM 684 C C . ASP A 1 86 ? 18.805 15.395 -32.481 1.00 66.44 86 ASP A C 1
ATOM 686 O O . ASP A 1 86 ? 18.477 14.211 -32.390 1.00 66.44 86 ASP A O 1
ATOM 690 N N . PRO A 1 87 ? 20.045 15.746 -32.870 1.00 63.53 87 PRO A N 1
ATOM 691 C CA . PRO A 1 87 ? 21.024 14.805 -33.432 1.00 63.53 87 PRO A CA 1
ATOM 692 C C . PRO A 1 87 ? 21.584 13.775 -32.433 1.00 63.53 87 PRO A C 1
ATOM 694 O O . PRO A 1 87 ? 22.230 12.819 -32.848 1.00 63.53 87 PRO A O 1
ATOM 697 N N . CYS A 1 88 ? 21.359 13.956 -31.126 1.00 71.06 88 CYS A N 1
ATOM 698 C CA . CYS A 1 88 ? 21.861 13.062 -30.071 1.00 71.06 88 CYS A CA 1
ATOM 699 C C . CYS A 1 88 ? 20.738 12.324 -29.312 1.00 71.06 88 CYS A C 1
ATOM 701 O O . CYS A 1 88 ? 21.006 11.529 -28.413 1.00 71.06 88 CYS A O 1
ATOM 703 N N . LYS A 1 89 ? 19.462 12.566 -29.652 1.00 72.00 89 LYS A N 1
ATOM 704 C CA . LYS A 1 89 ? 18.342 11.801 -29.085 1.00 72.00 89 LYS A CA 1
ATOM 705 C C . LYS A 1 89 ? 17.980 10.666 -30.025 1.00 72.00 89 LYS A C 1
ATOM 707 O O . LYS A 1 89 ? 17.851 10.868 -31.227 1.00 72.00 89 LYS A O 1
ATOM 712 N N . ARG A 1 90 ? 17.782 9.478 -29.456 1.00 77.56 90 ARG A N 1
ATOM 713 C CA . ARG A 1 90 ? 17.413 8.279 -30.204 1.00 77.56 90 ARG A CA 1
ATOM 714 C C . ARG A 1 90 ? 16.028 8.465 -30.853 1.00 77.56 90 ARG A C 1
ATOM 716 O O . ARG A 1 90 ? 15.063 8.595 -30.098 1.00 77.56 90 ARG A O 1
ATOM 723 N N . PRO A 1 91 ? 15.907 8.449 -32.199 1.00 79.62 91 PRO A N 1
ATOM 724 C CA . PRO A 1 91 ? 14.604 8.440 -32.847 1.00 79.62 91 PRO A CA 1
ATOM 725 C C . PRO A 1 91 ? 13.826 7.202 -32.428 1.00 79.62 91 PRO A C 1
ATOM 727 O O . PRO A 1 91 ? 14.363 6.087 -32.455 1.00 79.62 91 PRO A O 1
ATOM 730 N N . TYR A 1 92 ? 12.554 7.399 -32.097 1.00 83.06 92 TYR A N 1
ATOM 731 C CA . TYR A 1 92 ? 11.615 6.311 -31.882 1.00 83.06 92 TYR A CA 1
ATOM 732 C C . TYR A 1 92 ? 10.280 6.586 -32.575 1.00 83.06 92 TYR A C 1
ATOM 734 O O . TYR A 1 92 ? 9.854 7.736 -32.716 1.00 83.06 92 TYR A O 1
ATOM 742 N N . LEU A 1 93 ? 9.634 5.507 -33.008 1.00 84.50 93 LEU A N 1
ATOM 743 C CA . LEU A 1 93 ? 8.276 5.490 -33.539 1.00 84.50 93 LEU A CA 1
ATOM 744 C C . LEU A 1 93 ? 7.422 4.605 -32.632 1.00 84.50 93 LEU A C 1
ATOM 746 O O . LEU A 1 93 ? 7.756 3.439 -32.416 1.00 84.50 93 LEU A O 1
ATOM 750 N N . VAL A 1 94 ? 6.317 5.159 -32.132 1.00 86.38 94 VAL A N 1
ATOM 751 C CA . VAL A 1 94 ? 5.310 4.414 -31.364 1.00 86.38 94 VAL A CA 1
ATOM 752 C C . VAL A 1 94 ? 4.018 4.346 -32.162 1.00 86.38 94 VAL A C 1
ATOM 754 O O . VAL A 1 94 ? 3.490 5.380 -32.574 1.00 86.38 94 VAL A O 1
ATOM 757 N N . GLN A 1 95 ? 3.492 3.137 -32.347 1.00 86.31 95 GLN A N 1
ATOM 758 C CA . GLN A 1 95 ? 2.219 2.891 -33.018 1.00 86.31 95 GLN A CA 1
ATOM 759 C C . GLN A 1 95 ? 1.326 1.988 -32.160 1.00 86.31 95 GLN A C 1
ATOM 761 O O . GLN A 1 95 ? 1.769 0.961 -31.655 1.00 86.31 95 GLN A O 1
ATOM 766 N N . SER A 1 96 ? 0.051 2.347 -32.011 1.00 87.25 96 SER A N 1
ATOM 767 C CA . SER A 1 96 ? -0.938 1.500 -31.331 1.00 87.25 96 SER A CA 1
ATOM 768 C C . SER A 1 96 ? -1.500 0.428 -32.272 1.00 87.25 96 SER A C 1
ATOM 770 O O . SER A 1 96 ? -1.801 0.701 -33.440 1.00 87.25 96 SER A O 1
ATOM 772 N N . ILE A 1 97 ? -1.657 -0.801 -31.772 1.00 88.38 97 ILE A N 1
ATOM 773 C CA . ILE A 1 97 ? -2.268 -1.898 -32.533 1.00 88.38 97 ILE A CA 1
ATOM 774 C C . ILE A 1 97 ? -3.782 -1.875 -32.309 1.00 88.38 97 ILE A C 1
ATOM 776 O O . ILE A 1 97 ? -4.263 -1.936 -31.176 1.00 88.38 97 ILE A O 1
ATOM 780 N N . GLN A 1 98 ? -4.538 -1.801 -33.405 1.00 87.88 98 GLN A N 1
ATOM 781 C CA . GLN A 1 98 ? -5.996 -1.684 -33.372 1.00 87.88 98 GLN A CA 1
ATOM 782 C C . GLN A 1 98 ? -6.642 -2.859 -32.628 1.00 87.88 98 GLN A C 1
ATOM 784 O O . GLN A 1 98 ? -6.211 -4.001 -32.768 1.00 87.88 98 GLN A O 1
ATOM 789 N N . HIS A 1 99 ? -7.702 -2.567 -31.870 1.00 88.19 99 HIS A N 1
ATOM 790 C CA . HIS A 1 99 ? -8.459 -3.549 -31.079 1.00 88.19 99 HIS A CA 1
ATOM 791 C C . HIS A 1 99 ? -7.629 -4.301 -30.020 1.00 88.19 99 HIS A C 1
ATOM 793 O O . HIS A 1 99 ? -7.995 -5.404 -29.621 1.00 88.19 99 HIS A O 1
ATOM 799 N N . SER A 1 100 ? -6.524 -3.717 -29.539 1.00 89.25 100 SER A N 1
ATOM 800 C CA . SER A 1 100 ? -5.686 -4.314 -28.494 1.00 89.25 100 SER A CA 1
ATOM 801 C C . SER A 1 100 ? -5.070 -3.259 -27.567 1.00 89.25 100 SER A C 1
ATOM 803 O O . SER A 1 100 ? -5.105 -2.062 -27.847 1.00 89.25 100 SER A O 1
ATOM 805 N N . ASN A 1 101 ? -4.476 -3.712 -26.464 1.00 87.56 101 ASN A N 1
ATOM 806 C CA . ASN A 1 101 ? -3.658 -2.912 -25.548 1.00 87.56 101 ASN A CA 1
ATOM 807 C C . ASN A 1 101 ? -2.157 -2.937 -25.904 1.00 87.56 101 ASN A C 1
ATOM 809 O O . ASN A 1 101 ? -1.331 -2.546 -25.082 1.00 87.56 101 ASN A O 1
ATOM 813 N N . MET A 1 102 ? -1.798 -3.415 -27.098 1.00 90.88 102 MET A N 1
ATOM 814 C CA . MET A 1 102 ? -0.409 -3.550 -27.530 1.00 90.88 102 MET A CA 1
ATOM 815 C C . MET A 1 102 ? 0.087 -2.304 -28.273 1.00 90.88 102 MET A C 1
ATOM 817 O O . MET A 1 102 ? -0.672 -1.617 -28.967 1.00 90.88 102 MET A O 1
ATOM 821 N N . ILE A 1 103 ? 1.393 -2.054 -28.168 1.00 88.94 103 ILE A N 1
ATOM 822 C CA . ILE A 1 103 ? 2.104 -1.019 -28.921 1.00 88.94 103 ILE A CA 1
ATOM 823 C C . ILE A 1 103 ? 3.250 -1.636 -29.719 1.00 88.94 103 ILE A C 1
ATOM 825 O O . ILE A 1 103 ? 3.906 -2.573 -29.269 1.00 88.94 103 ILE A O 1
ATOM 829 N N . LEU A 1 104 ? 3.502 -1.077 -30.895 1.00 89.31 104 LEU A N 1
ATOM 830 C CA . LEU A 1 104 ? 4.691 -1.317 -31.693 1.00 89.31 104 LEU A CA 1
ATOM 831 C C . LEU A 1 104 ? 5.672 -0.170 -31.445 1.00 89.31 104 LEU A C 1
ATOM 833 O O . LEU A 1 104 ? 5.365 0.985 -31.744 1.00 89.31 104 LEU A O 1
ATOM 837 N N . LEU A 1 105 ? 6.840 -0.505 -30.899 1.00 87.56 105 LEU A N 1
ATOM 838 C CA . LEU A 1 105 ? 7.938 0.424 -30.659 1.00 87.56 105 LEU A CA 1
ATOM 839 C C . LEU A 1 105 ? 9.085 0.103 -31.621 1.00 87.56 105 LEU A C 1
ATOM 841 O O . LEU A 1 105 ? 9.656 -0.984 -31.565 1.00 87.56 105 LEU A O 1
ATOM 845 N N . VAL A 1 106 ? 9.435 1.057 -32.480 1.00 87.88 106 VAL A N 1
ATOM 846 C CA . VAL A 1 106 ? 10.594 0.959 -33.377 1.00 87.88 106 VAL A CA 1
ATOM 847 C C . VAL A 1 106 ? 11.631 1.981 -32.932 1.00 87.88 106 VAL A C 1
ATOM 849 O O . VAL A 1 106 ? 11.334 3.172 -32.861 1.00 87.88 106 VAL A O 1
ATOM 852 N N . ILE A 1 107 ? 12.843 1.516 -32.629 1.00 85.12 107 ILE A N 1
ATOM 853 C CA . ILE A 1 107 ? 13.965 2.345 -32.173 1.00 85.12 107 ILE A CA 1
ATOM 854 C C . ILE A 1 107 ? 15.148 2.229 -33.131 1.00 85.12 107 ILE A C 1
ATOM 856 O O . ILE A 1 107 ? 15.364 1.182 -33.739 1.00 85.12 107 ILE A O 1
ATOM 860 N N . ASN A 1 108 ? 15.932 3.299 -33.246 1.00 82.00 108 ASN A N 1
ATOM 861 C CA . ASN A 1 108 ? 17.190 3.273 -33.987 1.00 82.00 108 ASN A CA 1
ATOM 862 C C . ASN A 1 108 ? 18.394 3.168 -33.033 1.00 82.00 108 ASN A C 1
ATOM 864 O O . ASN A 1 108 ? 18.533 3.976 -32.122 1.00 82.00 108 ASN A O 1
ATOM 868 N N . ASN A 1 109 ? 19.311 2.226 -33.250 1.00 78.69 109 ASN A N 1
ATOM 869 C CA . ASN A 1 109 ? 20.413 1.951 -32.316 1.00 78.69 109 ASN A CA 1
ATOM 870 C C . ASN A 1 109 ? 21.692 2.775 -32.569 1.00 78.69 109 ASN A C 1
ATOM 872 O O . ASN A 1 109 ? 22.717 2.506 -31.951 1.00 78.69 109 ASN A O 1
ATOM 876 N N . LEU A 1 110 ? 21.658 3.780 -33.449 1.00 80.12 110 LEU A N 1
ATOM 877 C CA . LEU A 1 110 ? 22.849 4.558 -33.828 1.00 80.12 110 LEU A CA 1
ATOM 878 C C . LEU A 1 110 ? 23.411 5.466 -32.716 1.00 80.12 110 LEU A C 1
ATOM 880 O O . LEU A 1 110 ? 24.606 5.750 -32.720 1.00 80.12 110 LEU A O 1
ATOM 884 N N . CYS A 1 111 ? 22.587 5.926 -31.769 1.00 77.81 111 CYS A N 1
ATOM 885 C CA . CYS A 1 111 ? 23.046 6.764 -30.654 1.00 77.81 111 CYS A CA 1
ATOM 886 C C . CYS A 1 111 ? 23.291 5.914 -29.396 1.00 77.81 111 CYS A C 1
ATOM 888 O O . CYS A 1 111 ? 22.396 5.139 -29.034 1.00 77.81 111 CYS A O 1
ATOM 890 N N . PRO A 1 112 ? 24.429 6.073 -28.690 1.00 74.50 112 PRO A N 1
ATOM 891 C CA . PRO A 1 112 ? 24.635 5.449 -27.386 1.00 74.50 112 PRO A CA 1
ATOM 892 C C . PRO A 1 112 ? 23.601 5.987 -26.390 1.00 74.50 112 PRO A C 1
ATOM 894 O O . PRO A 1 112 ? 23.329 7.186 -26.346 1.00 74.50 112 PRO A O 1
ATOM 897 N N . PHE A 1 113 ? 22.988 5.089 -25.625 1.00 73.81 113 PHE A N 1
ATOM 898 C CA . PHE A 1 113 ? 21.978 5.422 -24.625 1.00 73.81 113 PHE A CA 1
ATOM 899 C C . PHE A 1 113 ? 22.347 4.730 -23.319 1.00 73.81 113 PHE A C 1
ATOM 901 O O . PHE A 1 113 ? 22.637 3.536 -23.325 1.00 73.81 113 PHE A O 1
ATOM 908 N N . GLU A 1 114 ? 22.341 5.476 -22.217 1.00 76.56 114 GLU A N 1
ATOM 909 C CA . GLU A 1 114 ? 22.475 4.889 -20.888 1.00 76.56 114 GLU A CA 1
ATOM 910 C C . GLU A 1 114 ? 21.165 4.201 -20.512 1.00 76.56 114 GLU A C 1
ATOM 912 O O . GLU A 1 114 ? 20.130 4.846 -20.316 1.00 76.56 114 GLU A O 1
ATOM 917 N N . GLU A 1 115 ? 21.205 2.876 -20.430 1.00 73.62 115 GLU A N 1
ATOM 918 C CA . GLU A 1 115 ? 20.064 2.083 -20.001 1.00 73.62 115 GLU A CA 1
ATOM 919 C C . GLU A 1 115 ? 19.766 2.366 -18.527 1.00 73.62 115 GLU A C 1
ATOM 921 O O . GLU A 1 115 ? 20.569 2.089 -17.638 1.00 73.62 115 GLU A O 1
ATOM 926 N N . ARG A 1 116 ? 18.582 2.924 -18.262 1.00 78.19 116 ARG A N 1
ATOM 927 C CA . ARG A 1 116 ? 18.018 2.983 -16.914 1.00 78.19 116 ARG A CA 1
ATOM 928 C C . ARG A 1 116 ? 16.971 1.881 -16.792 1.00 78.19 116 ARG A C 1
ATOM 930 O O . ARG A 1 116 ? 15.920 2.011 -17.424 1.00 78.19 116 ARG A O 1
ATOM 937 N N . PRO A 1 117 ? 17.241 0.800 -16.039 1.00 76.69 117 PRO A N 1
ATOM 938 C CA . PRO A 1 117 ? 16.276 -0.277 -15.889 1.00 76.69 117 PRO A CA 1
ATOM 939 C C . PRO A 1 117 ? 15.045 0.247 -15.146 1.00 76.69 117 PRO A C 1
ATOM 941 O O . PRO A 1 117 ? 15.158 0.837 -14.073 1.00 76.69 117 PRO A O 1
ATOM 944 N N . MET A 1 118 ? 13.865 0.034 -15.725 1.00 80.38 118 MET A N 1
ATOM 945 C CA . MET A 1 118 ? 12.595 0.205 -15.019 1.00 80.38 118 MET A CA 1
ATOM 946 C C . MET A 1 118 ? 12.246 -1.129 -14.362 1.00 80.38 118 MET A C 1
ATOM 948 O O . MET A 1 118 ? 12.288 -2.168 -15.021 1.00 80.38 118 MET A O 1
ATOM 952 N N . SER A 1 119 ? 11.926 -1.108 -13.070 1.00 82.81 119 SER A N 1
ATOM 953 C CA . SER A 1 119 ? 11.564 -2.300 -12.301 1.00 82.81 119 SER A CA 1
ATOM 954 C C . SER A 1 119 ? 10.106 -2.213 -11.873 1.00 82.81 119 SER A C 1
ATOM 956 O O . SER A 1 119 ? 9.666 -1.172 -11.400 1.00 82.81 119 SER A O 1
ATOM 958 N N . ILE A 1 120 ? 9.375 -3.317 -12.015 1.00 87.69 120 ILE A N 1
ATOM 959 C CA . ILE A 1 120 ? 7.998 -3.483 -11.508 1.00 87.69 120 ILE A CA 1
ATOM 960 C C . ILE A 1 120 ? 8.024 -4.350 -10.232 1.00 87.69 120 ILE A C 1
ATOM 962 O O . ILE A 1 120 ? 7.006 -4.839 -9.755 1.00 87.69 120 ILE A O 1
ATOM 966 N N . ILE A 1 121 ? 9.213 -4.583 -9.668 1.00 89.94 121 ILE A N 1
ATOM 967 C CA . ILE A 1 121 ? 9.359 -5.345 -8.429 1.00 89.94 121 ILE A CA 1
ATOM 968 C C . ILE A 1 121 ? 8.816 -4.484 -7.280 1.00 89.94 121 ILE A C 1
ATOM 970 O O . ILE A 1 121 ? 9.280 -3.351 -7.122 1.00 89.94 121 ILE A O 1
ATOM 974 N N . PRO A 1 122 ? 7.855 -4.995 -6.488 1.00 90.06 122 PRO A N 1
ATOM 975 C CA . PRO A 1 122 ? 7.335 -4.270 -5.341 1.00 90.06 122 PRO A CA 1
ATOM 976 C C . PRO A 1 122 ? 8.436 -3.991 -4.315 1.00 90.06 122 PRO A C 1
ATOM 978 O O . PRO A 1 122 ? 9.239 -4.875 -4.010 1.00 90.06 122 PRO A O 1
ATOM 981 N N . ASN A 1 123 ? 8.436 -2.787 -3.752 1.00 91.44 123 ASN A N 1
ATOM 982 C CA . ASN A 1 123 ? 9.379 -2.369 -2.717 1.00 91.44 123 ASN A CA 1
ATOM 983 C C . ASN A 1 123 ? 8.649 -2.135 -1.395 1.00 91.44 123 ASN A C 1
ATOM 985 O O . ASN A 1 123 ? 7.530 -1.627 -1.377 1.00 91.44 123 ASN A O 1
ATOM 989 N N . GLU A 1 124 ? 9.290 -2.497 -0.288 1.00 91.50 124 GLU A N 1
ATOM 990 C CA . GLU A 1 124 ? 8.723 -2.287 1.042 1.00 91.50 124 GLU A CA 1
ATOM 991 C C . GLU A 1 124 ? 8.683 -0.794 1.398 1.00 91.50 124 GLU A C 1
ATOM 993 O O . GLU A 1 124 ? 9.646 -0.052 1.175 1.00 91.50 124 GLU A O 1
ATOM 998 N N . VAL A 1 125 ? 7.562 -0.355 1.972 1.00 91.56 125 VAL A N 1
ATOM 999 C CA . VAL A 1 125 ? 7.363 1.029 2.406 1.00 91.56 125 VAL A CA 1
ATOM 1000 C C . VAL A 1 125 ? 7.849 1.203 3.842 1.00 91.56 125 VAL A C 1
ATOM 1002 O O . VAL A 1 125 ? 7.279 0.653 4.786 1.00 91.56 125 VAL A O 1
ATOM 1005 N N . PHE A 1 126 ? 8.864 2.049 4.028 1.00 90.69 126 PHE A N 1
ATOM 1006 C CA . PHE A 1 126 ? 9.368 2.409 5.353 1.00 90.69 126 PHE A CA 1
ATOM 1007 C C . PHE A 1 126 ? 8.693 3.676 5.885 1.00 90.69 126 PHE A C 1
ATOM 1009 O O . PHE A 1 126 ? 8.813 4.764 5.317 1.00 90.69 126 PHE A O 1
ATOM 1016 N N . TYR A 1 127 ? 8.007 3.548 7.020 1.00 89.00 127 TYR A N 1
ATOM 1017 C CA . TYR A 1 127 ? 7.353 4.667 7.695 1.00 89.00 127 TYR A CA 1
ATOM 1018 C C . TYR A 1 127 ? 8.284 5.320 8.729 1.00 89.00 127 TYR A C 1
ATOM 1020 O O . TYR A 1 127 ? 8.858 4.643 9.576 1.00 89.00 127 TYR A O 1
ATOM 1028 N N . ASN A 1 128 ? 8.372 6.657 8.721 1.00 91.88 128 ASN A N 1
ATOM 1029 C CA . ASN A 1 128 ? 9.129 7.429 9.726 1.00 91.88 128 ASN A CA 1
ATOM 1030 C C . ASN A 1 128 ? 8.496 7.399 11.135 1.00 91.88 128 ASN A C 1
ATOM 1032 O O . ASN A 1 128 ? 9.128 7.778 12.116 1.00 91.88 128 ASN A O 1
ATOM 1036 N N . GLU A 1 129 ? 7.226 7.006 11.232 1.00 90.00 129 GLU A N 1
ATOM 1037 C CA . GLU A 1 129 ? 6.437 6.913 12.463 1.00 90.00 129 GLU A CA 1
ATOM 1038 C C . GLU A 1 129 ? 5.793 5.516 12.536 1.00 90.00 129 GLU A C 1
ATOM 1040 O O . GLU A 1 129 ? 5.785 4.780 11.549 1.00 90.00 129 GLU A O 1
ATOM 1045 N N . SER A 1 130 ? 5.189 5.147 13.674 1.00 89.38 130 SER A N 1
ATOM 1046 C CA . SER A 1 130 ? 4.425 3.892 13.742 1.00 89.38 130 SER A CA 1
ATOM 1047 C C . SER A 1 130 ? 3.280 3.875 12.717 1.00 89.38 130 SER A C 1
ATOM 1049 O O . SER A 1 130 ? 2.650 4.905 12.453 1.00 89.38 130 SER A O 1
ATOM 1051 N N . LEU A 1 131 ? 2.957 2.690 12.186 1.00 87.31 131 LEU A N 1
ATOM 1052 C CA . LEU A 1 131 ? 1.904 2.504 11.178 1.00 87.31 131 LEU A CA 1
ATOM 1053 C C . LEU A 1 131 ? 0.554 3.105 11.610 1.00 87.31 131 LEU A C 1
ATOM 1055 O O . LEU A 1 131 ? -0.181 3.665 10.799 1.00 87.31 131 LEU A O 1
ATOM 1059 N N . CYS A 1 132 ? 0.231 3.020 12.904 1.00 89.31 132 CYS A N 1
ATOM 1060 C CA . CYS A 1 132 ? -0.995 3.585 13.464 1.00 89.31 132 CYS A CA 1
ATOM 1061 C C . CYS A 1 132 ? -1.012 5.121 13.379 1.00 89.31 132 CYS A C 1
ATOM 1063 O O . CYS A 1 132 ? -1.999 5.704 12.921 1.00 89.31 132 CYS A O 1
ATOM 1065 N N . CYS A 1 133 ? 0.094 5.777 13.751 1.00 91.31 133 CYS A N 1
ATOM 1066 C CA . CYS A 1 133 ? 0.237 7.232 13.656 1.00 91.31 133 CYS A CA 1
ATOM 1067 C C . CYS A 1 133 ? 0.179 7.702 12.202 1.00 91.31 133 CYS A C 1
ATOM 1069 O O . CYS A 1 133 ? -0.563 8.637 11.889 1.00 91.31 133 CYS A O 1
ATOM 1071 N N . TYR A 1 134 ? 0.886 7.003 11.309 1.00 90.88 134 TYR A N 1
ATOM 1072 C CA . TYR A 1 134 ? 0.863 7.293 9.880 1.00 90.88 134 TYR A CA 1
ATOM 1073 C C . TYR A 1 134 ? -0.566 7.212 9.328 1.00 90.88 134 TYR A C 1
ATOM 1075 O O . TYR A 1 134 ? -1.063 8.174 8.740 1.00 90.88 134 TYR A O 1
ATOM 1083 N N . LYS A 1 135 ? -1.282 6.114 9.603 1.00 89.69 135 LYS A N 1
ATOM 1084 C CA . LYS A 1 135 ? -2.681 5.952 9.187 1.00 89.69 135 LYS A CA 1
ATOM 1085 C C . LYS A 1 135 ? -3.562 7.062 9.751 1.00 89.69 135 LYS A C 1
ATOM 1087 O O . LYS A 1 135 ? -4.314 7.651 8.994 1.00 89.69 135 LYS A O 1
ATOM 1092 N N . ASN A 1 136 ? -3.460 7.416 11.029 1.00 90.38 136 ASN A N 1
ATOM 1093 C CA . ASN A 1 136 ? -4.296 8.480 11.597 1.00 90.38 136 ASN A CA 1
ATOM 1094 C C . ASN A 1 136 ? -4.021 9.868 10.982 1.00 90.38 136 ASN A C 1
ATOM 1096 O O . ASN A 1 136 ? -4.942 10.660 10.804 1.00 90.38 136 ASN A O 1
ATOM 1100 N N . LYS A 1 137 ? -2.763 10.163 10.644 1.00 90.00 137 LYS A N 1
ATOM 1101 C CA . LYS A 1 137 ? -2.342 11.457 10.086 1.00 90.00 137 LYS A CA 1
ATOM 1102 C C . LYS A 1 137 ? -2.691 11.605 8.603 1.00 90.00 137 LYS A C 1
ATOM 1104 O O . LYS A 1 137 ? -3.095 12.686 8.175 1.00 90.00 137 LYS A O 1
ATOM 1109 N N . TRP A 1 138 ? -2.532 10.536 7.822 1.00 87.50 138 TRP A N 1
ATOM 1110 C CA . TRP A 1 138 ? -2.676 10.564 6.362 1.00 87.50 138 TRP A CA 1
ATOM 1111 C C . TRP A 1 138 ? -4.021 10.025 5.858 1.00 87.50 138 TRP A C 1
ATOM 1113 O O . TRP A 1 138 ? -4.434 10.369 4.749 1.00 87.50 138 TRP A O 1
ATOM 1123 N N . ASN A 1 139 ? -4.749 9.239 6.658 1.00 88.06 139 ASN A N 1
ATOM 1124 C CA . ASN A 1 139 ? -6.072 8.743 6.284 1.00 88.06 139 ASN A CA 1
ATOM 1125 C C . ASN A 1 139 ? -7.129 9.848 6.414 1.00 88.06 139 ASN A C 1
ATOM 1127 O O . ASN A 1 139 ? -7.685 10.089 7.484 1.00 88.06 139 ASN A O 1
ATOM 1131 N N . LYS A 1 140 ? -7.434 10.498 5.289 1.00 86.62 140 LYS A N 1
ATOM 1132 C CA . LYS A 1 140 ? -8.481 11.527 5.173 1.00 86.62 140 LYS A CA 1
ATOM 1133 C C . LYS A 1 140 ? -9.850 10.958 4.780 1.00 86.62 140 LYS A C 1
ATOM 1135 O O . LYS A 1 140 ? -10.741 11.718 4.410 1.00 86.62 140 LYS A O 1
ATOM 1140 N N . LEU A 1 141 ? -10.023 9.635 4.803 1.00 88.62 141 LEU A N 1
ATOM 1141 C CA . LEU A 1 141 ? -11.278 9.006 4.401 1.00 88.62 141 LEU A CA 1
ATOM 1142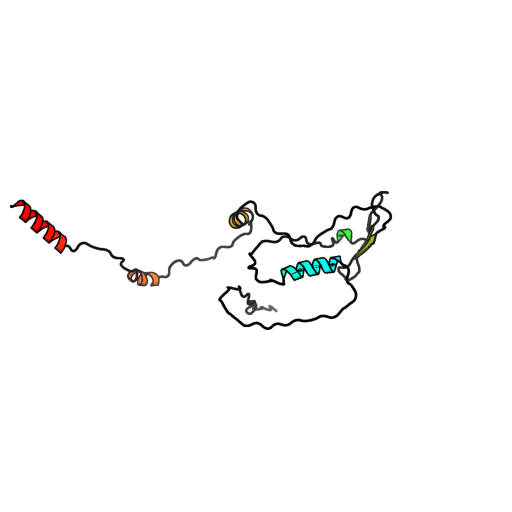 C C . LEU A 1 141 ? -12.368 9.251 5.452 1.00 88.62 141 LEU A C 1
ATOM 1144 O O . LEU A 1 141 ? -12.171 9.057 6.653 1.00 88.62 141 LEU A O 1
ATOM 1148 N N . ASN A 1 142 ? -13.554 9.640 4.987 1.00 90.75 142 ASN A N 1
ATOM 1149 C CA . ASN A 1 142 ? -14.695 9.889 5.859 1.00 90.75 142 ASN A CA 1
ATOM 1150 C C . ASN A 1 142 ? -15.210 8.577 6.464 1.00 90.75 142 ASN A C 1
ATOM 1152 O O . ASN A 1 142 ? -15.550 7.636 5.747 1.00 90.75 142 ASN A O 1
ATOM 1156 N N . ARG A 1 143 ? -15.328 8.529 7.795 1.00 88.88 143 ARG A N 1
ATOM 1157 C CA . ARG A 1 143 ? -15.974 7.420 8.512 1.00 88.88 143 ARG A CA 1
ATOM 1158 C C . ARG A 1 143 ? -17.420 7.789 8.822 1.00 88.88 143 ARG A C 1
ATOM 1160 O O . ARG A 1 143 ? -17.680 8.812 9.453 1.00 88.88 143 ARG A O 1
ATOM 1167 N N . ILE A 1 144 ? -18.358 6.935 8.427 1.00 93.56 144 ILE A N 1
ATOM 1168 C CA . ILE A 1 144 ? -19.773 7.082 8.783 1.00 93.56 144 ILE A CA 1
ATOM 1169 C C . ILE A 1 144 ? -20.004 6.377 10.120 1.00 93.56 144 ILE A C 1
ATOM 1171 O O . ILE A 1 144 ? -19.672 5.202 10.276 1.00 93.56 144 ILE A O 1
ATOM 1175 N N . ARG A 1 145 ? -20.564 7.094 11.100 1.00 92.06 145 ARG A N 1
ATOM 1176 C CA . ARG A 1 145 ? -20.972 6.486 12.371 1.00 92.06 145 ARG A CA 1
ATOM 1177 C C . ARG A 1 145 ? -22.305 5.745 12.206 1.00 92.06 145 ARG A C 1
ATOM 1179 O O . ARG A 1 145 ? -23.150 6.198 11.433 1.00 92.06 145 ARG A O 1
ATOM 1186 N N . PRO A 1 146 ? -22.526 4.646 12.947 1.00 95.06 146 PRO A N 1
ATOM 1187 C CA . PRO A 1 146 ? -23.843 4.024 13.037 1.00 95.06 146 PRO A CA 1
ATOM 1188 C C . PRO A 1 146 ? -24.912 5.041 13.463 1.00 95.06 146 PRO A C 1
ATOM 1190 O O . PRO A 1 146 ? -24.634 5.924 14.274 1.00 95.06 146 PRO A O 1
ATOM 1193 N N . LYS A 1 147 ? -26.138 4.905 12.936 1.00 94.94 147 LYS A N 1
ATOM 1194 C CA . LYS A 1 147 ? -27.248 5.837 13.223 1.00 94.94 147 LYS A CA 1
ATOM 1195 C C . LYS A 1 147 ? -27.712 5.791 14.682 1.00 94.94 147 LYS A C 1
ATOM 1197 O O . LYS A 1 147 ? -28.145 6.806 15.213 1.00 94.94 147 LYS A O 1
ATOM 1202 N N . SER A 1 148 ? -27.623 4.629 15.323 1.00 94.69 148 SER A N 1
ATOM 1203 C CA . SER A 1 148 ? -28.029 4.415 16.712 1.00 94.69 148 SER A CA 1
ATOM 1204 C C . SER A 1 148 ? -27.000 3.563 17.448 1.00 94.69 148 SER A C 1
ATOM 1206 O O . SER A 1 148 ? -26.450 2.619 16.883 1.00 94.69 148 SER A O 1
ATOM 1208 N N . CYS A 1 149 ? -26.768 3.880 18.721 1.00 92.75 149 CYS A N 1
ATOM 1209 C CA . CYS A 1 149 ? -25.938 3.101 19.635 1.00 92.75 149 CYS A CA 1
ATOM 1210 C C . CYS A 1 149 ? -26.803 2.719 20.840 1.00 92.75 149 CYS A C 1
ATOM 1212 O O . CYS A 1 149 ? -27.094 3.564 21.685 1.00 92.75 149 CYS A O 1
ATOM 1214 N N . ILE A 1 150 ? -27.249 1.463 20.888 1.00 91.81 150 ILE A N 1
ATOM 1215 C CA . ILE A 1 150 ? -27.988 0.920 22.030 1.00 91.81 150 ILE A CA 1
ATOM 1216 C C . ILE A 1 150 ? -26.935 0.433 23.023 1.00 91.81 150 ILE A C 1
ATOM 1218 O O . ILE A 1 150 ? -26.294 -0.587 22.791 1.00 91.81 150 ILE A O 1
ATOM 1222 N N . LYS A 1 151 ? -26.687 1.224 24.071 1.00 89.69 151 LYS A N 1
ATOM 1223 C CA . LYS A 1 151 ? -25.649 0.929 25.074 1.00 89.69 151 LYS A CA 1
ATOM 1224 C C . LYS A 1 151 ? -26.133 0.037 26.208 1.00 89.69 151 LYS A C 1
ATOM 1226 O O . LYS A 1 151 ? -25.303 -0.554 26.879 1.00 89.69 151 LYS A O 1
ATOM 1231 N N . GLN A 1 152 ? -27.437 0.048 26.462 1.00 87.62 152 GLN A N 1
ATOM 1232 C CA . GLN A 1 152 ? -28.053 -0.617 27.598 1.00 87.62 152 GLN A CA 1
ATOM 1233 C C . GLN A 1 152 ? -29.418 -1.154 27.192 1.00 87.62 152 GLN A C 1
ATOM 1235 O O . GLN A 1 152 ? -30.164 -0.486 26.467 1.00 87.62 152 GLN A O 1
ATOM 1240 N N . HIS A 1 153 ? -29.737 -2.343 27.683 1.00 89.19 153 HIS A N 1
ATOM 1241 C CA . HIS A 1 153 ? -31.043 -2.975 27.565 1.00 89.19 153 HIS A CA 1
ATOM 1242 C C . HIS A 1 153 ? -31.803 -2.897 28.904 1.00 89.19 153 HIS A C 1
ATOM 1244 O O . HIS A 1 153 ? -31.210 -3.002 29.971 1.00 89.19 153 HIS A O 1
ATOM 1250 N N . GLU A 1 154 ? -33.131 -2.749 28.888 1.00 87.12 154 GLU A N 1
ATOM 1251 C CA . GLU A 1 154 ? -33.938 -2.555 30.112 1.00 87.12 154 GLU A CA 1
ATOM 1252 C C . GLU A 1 154 ? -33.781 -3.695 31.134 1.00 87.12 154 GLU A C 1
ATOM 1254 O O . GLU A 1 154 ? -33.663 -3.450 32.334 1.00 87.12 154 GLU A O 1
ATOM 1259 N N . ARG A 1 155 ? -33.679 -4.934 30.637 1.00 83.75 155 ARG A N 1
ATOM 1260 C CA . ARG A 1 155 ? -33.396 -6.144 31.431 1.00 83.75 155 ARG A CA 1
ATOM 1261 C C . ARG A 1 155 ? -31.957 -6.257 31.960 1.00 83.75 155 ARG A C 1
ATOM 1263 O O . ARG A 1 155 ? -31.691 -7.144 32.757 1.00 83.75 155 ARG A O 1
ATOM 1270 N N . GLU A 1 156 ? -31.022 -5.377 31.586 1.00 83.06 156 GLU A N 1
ATOM 1271 C CA . GLU A 1 156 ? -29.679 -5.379 32.203 1.00 83.06 156 GLU A CA 1
ATOM 1272 C C . GLU A 1 156 ? -29.731 -5.025 33.693 1.00 83.06 156 GLU A C 1
ATOM 1274 O O . GLU A 1 156 ? -28.871 -5.458 34.454 1.00 83.06 156 GLU A O 1
ATOM 1279 N N . LYS A 1 157 ? -30.763 -4.292 34.136 1.00 74.44 157 LYS A N 1
ATOM 1280 C CA . LYS A 1 157 ? -30.960 -3.953 35.554 1.00 74.44 157 LYS A CA 1
ATOM 1281 C C . LYS A 1 157 ? -31.144 -5.188 36.436 1.00 74.44 157 LYS A C 1
ATOM 1283 O O . LYS A 1 157 ? -30.673 -5.187 37.564 1.00 74.44 157 LYS A O 1
ATOM 1288 N N . GLU A 1 158 ? -31.766 -6.241 35.911 1.00 71.75 158 GLU A N 1
ATOM 1289 C CA . GLU A 1 158 ? -31.973 -7.512 36.623 1.00 71.75 158 GLU A CA 1
ATOM 1290 C C . GLU A 1 158 ? -30.648 -8.260 36.855 1.00 71.75 158 GLU A C 1
ATOM 1292 O O . GLU A 1 158 ? -30.541 -9.084 37.757 1.00 71.75 158 GLU A O 1
ATOM 1297 N N . ILE A 1 159 ? -29.614 -7.942 36.068 1.00 71.38 159 ILE A N 1
ATOM 1298 C CA . ILE A 1 159 ? -28.283 -8.557 36.146 1.00 71.38 159 ILE A CA 1
ATOM 1299 C C . ILE A 1 159 ? -27.371 -7.796 37.127 1.00 71.38 159 ILE A C 1
ATOM 1301 O O . ILE A 1 159 ? -26.346 -8.324 37.555 1.00 71.38 159 ILE A O 1
ATOM 1305 N N . VAL A 1 160 ? -27.742 -6.582 37.555 1.00 66.75 160 VAL A N 1
ATOM 1306 C CA . VAL A 1 160 ? -26.959 -5.786 38.523 1.00 66.75 160 VAL A CA 1
ATOM 1307 C C . VAL A 1 160 ? -26.810 -6.519 39.860 1.00 66.75 160 VAL A C 1
ATOM 1309 O O . VAL A 1 160 ? -25.747 -6.451 40.477 1.00 66.75 160 VAL A O 1
ATOM 1312 N N . ASP A 1 161 ? -27.818 -7.296 40.260 1.00 67.19 161 ASP A N 1
ATOM 1313 C CA . ASP A 1 161 ? -27.785 -8.108 41.482 1.00 67.19 161 ASP A CA 1
ATOM 1314 C C . ASP A 1 161 ? -26.855 -9.333 41.372 1.00 67.19 161 ASP A C 1
ATOM 1316 O O . ASP A 1 161 ? -26.462 -9.901 42.392 1.00 67.19 161 ASP A O 1
ATOM 1320 N N . LEU A 1 162 ? -26.451 -9.717 40.151 1.00 68.12 162 LEU A N 1
ATOM 1321 C CA . LEU A 1 162 ? -25.424 -10.737 39.897 1.00 68.12 162 LEU A CA 1
ATOM 1322 C C . LEU A 1 162 ? -23.997 -10.169 39.912 1.00 68.12 162 LEU A C 1
ATOM 1324 O O . LEU A 1 162 ? -23.037 -10.921 39.724 1.00 68.12 162 LEU A O 1
ATOM 1328 N N . CYS A 1 163 ? -23.822 -8.867 40.155 1.00 72.56 163 CYS A N 1
ATOM 1329 C CA . CYS A 1 163 ? -22.505 -8.325 40.451 1.00 72.56 163 CYS A CA 1
ATOM 1330 C C . CYS A 1 163 ? -21.983 -9.003 41.723 1.00 72.56 163 CYS A C 1
ATOM 1332 O O . CYS A 1 163 ? -22.562 -8.868 42.804 1.00 72.56 163 CYS A O 1
ATOM 1334 N N . GLY A 1 164 ? -20.901 -9.775 41.590 1.00 66.31 164 GLY A N 1
ATOM 1335 C CA . GLY A 1 164 ? -20.290 -10.462 42.716 1.00 66.31 164 GLY A CA 1
ATOM 1336 C C . GLY A 1 164 ? -19.995 -9.458 43.825 1.00 66.31 164 GLY A C 1
ATOM 1337 O O . GLY A 1 164 ? -19.234 -8.511 43.622 1.00 66.31 164 GLY A O 1
ATOM 1338 N N . ARG A 1 165 ? -20.590 -9.663 45.007 1.00 63.84 165 ARG A N 1
ATOM 1339 C CA . ARG A 1 165 ? -20.177 -8.970 46.229 1.00 63.84 165 ARG A CA 1
ATOM 1340 C C . ARG A 1 165 ? -18.755 -9.432 46.534 1.00 63.84 165 ARG A C 1
ATOM 1342 O O . ARG A 1 165 ? -18.558 -10.404 47.260 1.00 63.84 165 ARG A O 1
ATOM 1349 N N . GLY A 1 166 ? -17.767 -8.776 45.921 1.00 67.62 166 GLY A N 1
ATOM 1350 C CA . GLY A 1 166 ? -16.364 -8.913 46.295 1.00 67.62 166 GLY A CA 1
ATOM 1351 C C . GLY A 1 166 ? -16.240 -8.755 47.807 1.00 67.62 166 GLY A C 1
ATOM 1352 O O . GLY A 1 166 ? -17.092 -8.115 48.423 1.00 67.62 166 GLY A O 1
ATOM 1353 N N . ILE A 1 167 ? -15.229 -9.392 48.401 1.00 65.06 167 ILE A N 1
ATOM 1354 C CA . ILE A 1 167 ? -15.083 -9.561 49.851 1.00 65.06 167 ILE A CA 1
ATOM 1355 C C . ILE A 1 167 ? -15.137 -8.197 50.565 1.00 65.06 167 ILE A C 1
ATOM 1357 O O . ILE A 1 167 ? -14.122 -7.546 50.799 1.00 65.06 167 ILE A O 1
ATOM 1361 N N . ALA A 1 168 ? -16.336 -7.770 50.949 1.00 63.84 168 ALA A N 1
ATOM 1362 C CA . ALA A 1 168 ? -16.552 -6.695 51.892 1.00 63.84 168 ALA A CA 1
ATOM 1363 C C . ALA A 1 168 ? -16.370 -7.323 53.274 1.00 63.84 168 ALA A C 1
ATOM 1365 O O . ALA A 1 168 ? -17.318 -7.851 53.860 1.00 63.84 168 ALA A O 1
ATOM 1366 N N . VAL A 1 169 ? -15.125 -7.344 53.760 1.00 65.88 169 VAL A N 1
ATOM 1367 C CA . VAL A 1 169 ? -14.815 -7.765 55.131 1.00 65.88 169 VAL A CA 1
ATOM 1368 C C . VAL A 1 169 ? -15.359 -6.691 56.074 1.00 65.88 169 VAL A C 1
ATOM 1370 O O . VAL A 1 169 ? -14.637 -5.803 56.516 1.00 65.88 169 VAL A O 1
ATOM 1373 N N . ASN A 1 170 ? -16.658 -6.726 56.355 1.00 69.75 170 ASN A N 1
ATOM 1374 C CA . ASN A 1 170 ? -17.211 -5.927 57.437 1.00 69.75 170 ASN A CA 1
ATOM 1375 C C . ASN A 1 170 ? -16.755 -6.575 58.750 1.00 69.75 170 ASN A C 1
ATOM 1377 O O . ASN A 1 170 ? -17.062 -7.753 58.968 1.00 69.75 170 ASN A O 1
ATOM 1381 N N . PRO A 1 171 ? -16.008 -5.868 59.619 1.00 67.56 171 PRO A N 1
ATOM 1382 C CA . PRO A 1 171 ? -15.660 -6.417 60.918 1.00 67.56 171 PRO A CA 1
ATOM 1383 C C . PRO A 1 171 ? -16.963 -6.732 61.652 1.00 67.56 171 PRO A C 1
ATOM 1385 O O . PRO A 1 171 ? -17.836 -5.874 61.783 1.00 67.56 171 PRO A O 1
ATOM 1388 N N . SER A 1 172 ? -17.112 -7.984 62.091 1.00 78.00 172 SER A N 1
ATOM 1389 C CA . SER A 1 172 ? -18.276 -8.404 62.869 1.00 78.00 172 SER A CA 1
ATOM 1390 C C . SER A 1 172 ? -18.456 -7.450 64.047 1.00 78.00 172 SER A C 1
ATOM 1392 O O . SER A 1 172 ? -17.516 -7.233 64.815 1.00 78.00 172 SER A O 1
ATOM 1394 N N . SER A 1 173 ? -19.656 -6.891 64.214 1.00 77.69 173 SER A N 1
ATOM 1395 C CA . SER A 1 173 ? -19.973 -5.982 65.325 1.00 77.69 173 SER A CA 1
ATOM 1396 C C . SER A 1 173 ? -19.674 -6.618 66.689 1.00 77.69 173 SER A C 1
ATOM 1398 O O . SER A 1 173 ? -19.351 -5.922 67.647 1.00 77.69 173 SER A O 1
ATOM 1400 N N . ILE A 1 174 ? -19.693 -7.953 66.755 1.00 81.50 174 ILE A N 1
ATOM 1401 C CA . ILE A 1 174 ? -19.342 -8.741 67.938 1.00 81.50 174 ILE A CA 1
ATOM 1402 C C . ILE A 1 174 ? -17.860 -8.572 68.303 1.00 81.50 174 ILE A C 1
ATOM 1404 O O . ILE A 1 174 ? -17.545 -8.416 69.479 1.00 81.50 174 ILE A O 1
ATOM 1408 N N . LEU A 1 175 ? -16.952 -8.544 67.321 1.00 82.88 175 LEU A N 1
ATOM 1409 C CA . LEU A 1 175 ? -15.520 -8.323 67.566 1.00 82.88 175 LEU A CA 1
ATOM 1410 C C . LEU A 1 175 ? -15.269 -6.927 68.140 1.00 82.88 175 LEU A C 1
ATOM 1412 O O . LEU A 1 175 ? -14.483 -6.783 69.069 1.00 82.88 175 LEU A O 1
ATOM 1416 N N . TRP A 1 176 ? -15.992 -5.918 67.650 1.00 85.12 176 TRP A N 1
ATOM 1417 C CA . TRP A 1 176 ? -15.943 -4.563 68.204 1.00 85.12 176 TRP A CA 1
ATOM 1418 C C . TRP A 1 176 ? -16.400 -4.522 69.663 1.00 85.12 176 TRP A C 1
ATOM 1420 O O . TRP A 1 176 ? -15.701 -3.964 70.509 1.00 85.12 176 TRP A O 1
ATOM 1430 N N . CYS A 1 177 ? -17.529 -5.159 69.979 1.00 84.62 177 CYS A N 1
ATOM 1431 C CA . CYS A 1 177 ? -18.022 -5.237 71.353 1.00 84.62 177 CYS A CA 1
ATOM 1432 C C . CYS A 1 177 ? -17.028 -5.955 72.276 1.00 84.62 177 CYS A C 1
ATOM 1434 O O . CYS A 1 177 ? -16.726 -5.443 73.351 1.00 84.62 177 CYS A O 1
ATOM 1436 N N . LEU A 1 178 ? -16.472 -7.092 71.843 1.00 88.44 178 LEU A N 1
ATOM 1437 C CA . LEU A 1 178 ? -15.489 -7.850 72.622 1.00 88.44 178 LEU A CA 1
ATOM 1438 C C . LEU A 1 178 ? -14.200 -7.051 72.857 1.00 88.44 178 LEU A C 1
ATOM 1440 O O . LEU A 1 178 ? -13.688 -7.024 73.977 1.00 88.44 178 LEU A O 1
ATOM 1444 N N . CYS A 1 179 ? -13.700 -6.346 71.838 1.00 86.75 179 CYS A N 1
ATOM 1445 C CA . CY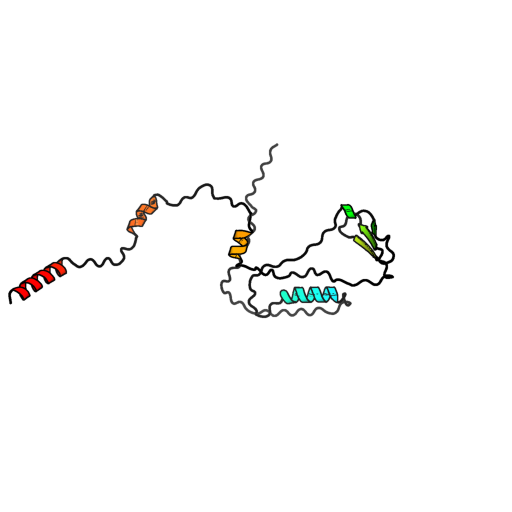S A 1 179 ? -12.546 -5.461 71.985 1.00 86.75 179 CYS A CA 1
ATOM 1446 C C . CYS A 1 179 ? -12.807 -4.351 73.011 1.00 86.75 179 CYS A C 1
ATOM 1448 O O . CYS A 1 179 ? -11.942 -4.081 73.843 1.00 86.75 179 CYS A O 1
ATOM 1450 N N . LEU A 1 180 ? -13.996 -3.743 73.001 1.00 88.81 180 LEU A N 1
ATOM 1451 C CA . LEU A 1 180 ? -14.357 -2.706 73.969 1.00 88.81 180 LEU A CA 1
ATOM 1452 C C . LEU A 1 180 ? -14.473 -3.264 75.391 1.00 88.81 180 LEU A C 1
ATOM 1454 O O . LEU A 1 180 ? -13.962 -2.647 76.324 1.00 88.81 180 LEU A O 1
ATOM 1458 N N . THR A 1 181 ? -15.076 -4.440 75.577 1.00 89.12 181 THR A N 1
ATOM 1459 C CA . THR A 1 181 ? -15.178 -5.054 76.911 1.00 89.12 181 THR A CA 1
ATOM 1460 C C . THR A 1 181 ? -13.813 -5.440 77.471 1.00 89.12 181 THR A C 1
ATOM 1462 O O . THR A 1 181 ? -13.549 -5.206 78.648 1.00 89.12 181 THR A O 1
ATOM 1465 N N . VAL A 1 182 ? -12.917 -5.969 76.631 1.00 92.00 182 VAL A N 1
ATOM 1466 C CA . VAL A 1 182 ? -11.548 -6.321 77.038 1.00 92.00 182 VAL A CA 1
ATOM 1467 C C . VAL A 1 182 ? -10.736 -5.063 77.356 1.00 92.00 182 VAL A C 1
ATOM 1469 O O . VAL A 1 182 ? -10.046 -5.024 78.372 1.00 92.00 182 VAL A O 1
ATOM 1472 N N . ALA A 1 183 ? -10.861 -4.004 76.552 1.00 90.44 183 ALA A N 1
ATOM 1473 C CA . ALA A 1 183 ? -10.188 -2.732 76.808 1.00 90.44 183 ALA A CA 1
ATOM 1474 C C . ALA A 1 183 ? -10.652 -2.076 78.120 1.00 90.44 183 ALA A C 1
ATOM 1476 O O . ALA A 1 183 ? -9.832 -1.530 78.857 1.00 90.44 183 ALA A O 1
ATOM 1477 N N . LEU A 1 184 ? -11.949 -2.144 78.436 1.00 89.75 184 LEU A N 1
ATOM 1478 C CA . LEU A 1 184 ? -12.487 -1.639 79.701 1.00 89.75 184 LEU A CA 1
ATOM 1479 C C . LEU A 1 184 ? -12.040 -2.484 80.899 1.00 89.75 184 LEU A C 1
ATOM 1481 O O . LEU A 1 184 ? -11.750 -1.919 81.949 1.00 89.75 184 LEU A O 1
ATOM 1485 N N . TYR A 1 185 ? -11.935 -3.803 80.731 1.00 89.38 185 TYR A N 1
ATOM 1486 C CA . TYR A 1 185 ? -11.454 -4.710 81.772 1.00 89.38 185 TYR A CA 1
ATOM 1487 C C . TYR A 1 185 ? -9.975 -4.475 82.112 1.00 89.38 185 TYR A C 1
ATOM 1489 O O . TYR A 1 185 ? -9.631 -4.336 83.281 1.00 89.38 185 TYR A O 1
ATOM 1497 N N . ILE A 1 186 ? -9.108 -4.331 81.101 1.00 88.38 186 ILE A N 1
ATOM 1498 C CA . ILE A 1 186 ? -7.677 -4.028 81.299 1.00 88.38 186 ILE A CA 1
ATOM 1499 C C . ILE A 1 186 ? -7.480 -2.662 81.970 1.00 88.38 186 ILE A C 1
ATOM 1501 O O . ILE A 1 186 ? -6.529 -2.478 82.714 1.00 88.38 186 ILE A O 1
ATOM 1505 N N . ARG A 1 187 ? -8.381 -1.701 81.734 1.00 82.56 187 ARG A N 1
ATOM 1506 C CA . ARG A 1 187 ? -8.310 -0.359 82.330 1.00 82.56 187 ARG A CA 1
ATOM 1507 C C . ARG A 1 187 ? -8.730 -0.314 83.809 1.00 82.56 187 ARG A C 1
ATOM 1509 O O . ARG A 1 187 ? -8.525 0.716 84.444 1.00 82.56 187 ARG A O 1
ATOM 1516 N N . GLN A 1 188 ? -9.373 -1.367 84.319 1.00 73.06 188 GLN A N 1
ATOM 1517 C CA . GLN A 1 188 ? -9.799 -1.488 85.721 1.00 73.06 188 GLN A CA 1
ATOM 1518 C C . GLN A 1 188 ? -8.839 -2.326 86.584 1.00 73.06 188 GLN A C 1
ATOM 1520 O O . GLN A 1 188 ? -9.006 -2.336 87.803 1.00 73.06 188 GLN A O 1
ATOM 1525 N N . LEU A 1 189 ? -7.870 -3.016 85.966 1.00 64.62 189 LEU A N 1
ATOM 1526 C CA . LEU A 1 189 ? -6.713 -3.620 86.640 1.00 64.62 189 LEU A CA 1
ATOM 1527 C C . LEU A 1 189 ? -5.612 -2.576 86.868 1.00 64.62 189 LEU A C 1
ATOM 1529 O O . LEU A 1 189 ? -4.915 -2.705 87.897 1.00 64.62 189 LEU A O 1
#

Organism: NCBI:txid38151

pLDDT: mean 71.12, std 18.8, range [28.72, 95.06]

Foldseek 3Di:
DDDDDDPPPPDDPPDDDDDDDDDDDDDDDDDDDDDDDDDDPVVVVVVCVVVVVVPDPPDDDDDFDWDFDDDADDPVPQPFDFDDPDPQDWTWTWHDDPPDRDIDIDTDPPHDDDDDDDDRDIDTDDDPDPPVVVCVVPVPDDDDDDPDDDPDDPCVVVCVVVPDPDDPPDPPVVVVVVVVVVVVVVVVD

Secondary structure (DSSP, 8-state):
----------------------------------------HHHHHHHHHHHHTTS--S--PPP--EE-------GGG-S-EEE--STTSPPEEEEEPTTSS-EEEEE-TTS-----------EEPPPSS-HHHHHHHH--PPPPPPS------GGGGGGGGGS------PPPHHHHHHHHHHHHHHTT-

Radius of gyration: 37.32 Å; chains: 1; bounding box: 67×52×121 Å

Sequence (189 aa):
LLVQMNFHFLTTLGYPFTSDDVSDNSDNYSENYSDGPPEPTIAQEVHNKVFAHVLLNRTNPQPCDMEVDLYRIQPENQRNSIASSDPCKRPYLVQSIQHSNMILLVINNLCPFEERPMSIIPNEVFYNESLCCYKNKWNKLNRIRPKSCIKQHEREKEIVDLCGRGIAVNPSSILWCLCLTVALYIRQL